Protein AF-A0A7W1F6L7-F1 (afdb_monomer)

Foldseek 3Di:
DDDDDPLRVVLVVLVVVCVVPLPVSLVCLVVSLVVQQALVSLLSSLVVLLCRCQLNPVVLVVNLVSLVVSLVRPNCVPPLLSNLSSLLSNLLSCLLVVNVVSNVVSCVSNPPDLLSLLLSLLVSLLSCVSVVNNVSNVVSLVSNVVSVVPDDPPDPSVVVSVVSVVVSVVSVVVVVVVVVVVVVVVVVVLVVVCVVVVDVVVNCCVVPVDD

Secondary structure (DSSP, 8-state):
-PPPPHHHHHHHHHHHHHTT-HHHHHHTHHHHHHH--SHHHHHHHHHHHIIIIIIIT--HHHHHHHHHHHHT-GGGTT-HHHHHHHHHHHHHHHHHHT-HHHHHHHHHHH--SHHHHHHHHHHHHHHHHHTT-HHHHHHHHHHHHHHHTTS-TT-HHHHHHHHHHHHHHHHHHHHHHHHHHHHHHHHHHHHHHHHHH--HHHHHHHHH---

Solvent-accessible surface area (backbone atoms only — not comparable to full-atom values): 11203 Å² total; per-residue (Å²): 135,86,77,80,50,76,58,54,52,52,54,49,50,38,57,58,37,35,80,79,37,50,67,64,30,57,68,44,48,63,61,50,57,77,62,45,68,43,33,66,48,48,40,54,49,43,52,50,40,41,49,47,29,33,25,68,68,63,40,32,70,60,36,42,52,51,42,54,52,55,66,67,31,76,46,28,69,87,34,65,70,38,43,19,52,42,24,36,48,40,17,33,38,24,52,70,65,68,37,56,74,62,12,52,60,24,32,76,67,23,36,88,46,65,63,46,41,28,50,42,26,44,48,31,22,49,37,30,42,65,64,69,37,57,79,74,16,50,65,27,51,49,52,24,53,62,43,52,76,78,52,64,92,83,44,74,55,55,64,52,47,52,55,51,51,54,52,50,52,54,55,49,50,55,52,51,53,53,51,51,53,50,52,52,51,52,51,51,51,50,53,55,50,47,66,72,62,73,44,69,69,62,44,52,42,70,76,68,56,78,129

Sequence (211 aa):
MVQPTPFDRLLQEVSQQAARDPLGAFARLDELHGKSLTADDVVRLGALAVHLGAAGLGRWQETALFQHRLLEHPGVAADEGARRSLFRGLAVVMRCAGDSAAADKAIAKGATTQSEQCRLAVMSAQTLAARGRFADCLPYLRETTELLNGLPAGDEVVAHCASIAANLARLAEGQLRLGQDLVGAATGALVAASIVQGDWRRHHRALYQRG

Radius of gyration: 22.42 Å; Cα contacts (8 Å, |Δi|>4): 218; chain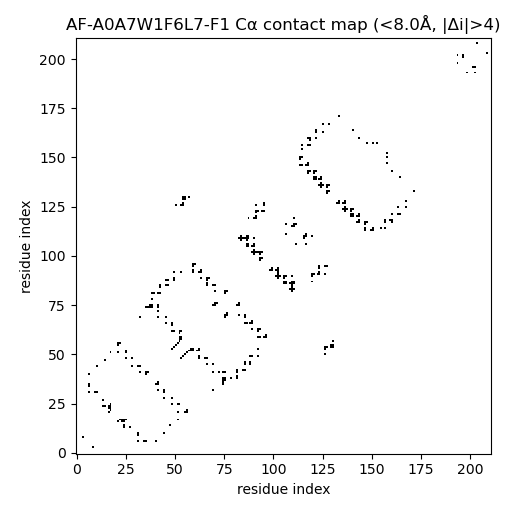s: 1; bounding box: 49×36×71 Å

pLDDT: mean 93.01, std 6.51, range [55.06, 98.38]

Nearest PDB structures (foldseek):
  2vq2-assembly1_A-2  TM=3.983E-01  e=4.784E-01  Neisseria meningitidis
  8e0l-assembly1_C  TM=3.551E-01  e=2.874E-01  synthetic construct
  2ho1-assembly1_A  TM=2.774E-01  e=1.502E-01  Pseudomonas aeruginosa PAO1
  4eqf-assembly1_A  TM=3.081E-01  e=4.568E-01  Mus musculus
  5l9u-assembly1_O  TM=3.806E-01  e=1.455E+00  Homo sapiens

Mean predicted aligned error: 5.44 Å

Structure (mmCIF, N/CA/C/O backbone):
data_AF-A0A7W1F6L7-F1
#
_entry.id   AF-A0A7W1F6L7-F1
#
loop_
_atom_site.group_PDB
_atom_site.id
_atom_site.type_symbol
_atom_site.label_atom_id
_atom_site.label_alt_id
_atom_site.label_comp_id
_atom_site.label_asym_id
_atom_site.label_entity_id
_atom_site.label_seq_id
_atom_site.pdbx_PDB_ins_code
_atom_site.Cartn_x
_atom_site.Cartn_y
_atom_site.Cartn_z
_atom_site.occupancy
_atom_site.B_iso_or_equiv
_atom_site.auth_seq_id
_atom_site.auth_comp_id
_atom_site.auth_asym_id
_atom_site.auth_atom_id
_atom_site.pdbx_PDB_model_num
ATOM 1 N N . MET A 1 1 ? 4.173 19.817 26.142 1.00 55.06 1 MET A N 1
ATOM 2 C CA . MET A 1 1 ? 4.786 18.688 25.411 1.00 55.06 1 MET A CA 1
ATOM 3 C C . MET A 1 1 ? 4.229 17.406 26.002 1.00 55.06 1 MET A C 1
ATOM 5 O O . MET A 1 1 ? 4.452 17.169 27.181 1.00 55.06 1 MET A O 1
ATOM 9 N N . VAL A 1 2 ? 3.440 16.644 25.243 1.00 70.56 2 VAL A N 1
ATOM 10 C CA . VAL A 1 2 ? 2.955 15.323 25.680 1.00 70.56 2 VAL A CA 1
ATOM 11 C C . VAL A 1 2 ? 4.126 14.348 25.553 1.00 70.56 2 VAL A C 1
ATOM 13 O O . VAL A 1 2 ? 4.780 14.327 24.512 1.00 70.56 2 VAL A O 1
ATOM 16 N N . GLN A 1 3 ? 4.458 13.616 26.618 1.00 81.25 3 GLN A N 1
ATOM 17 C CA . GLN A 1 3 ? 5.552 12.644 26.563 1.00 81.25 3 GLN A CA 1
ATOM 18 C C . GLN A 1 3 ? 5.134 11.415 25.740 1.00 81.25 3 GLN A C 1
ATOM 20 O O . GLN A 1 3 ? 4.014 10.938 25.926 1.00 81.25 3 GLN A O 1
ATOM 25 N N . PRO A 1 4 ? 6.014 10.883 24.870 1.00 85.62 4 PRO A N 1
ATOM 26 C CA . PRO A 1 4 ? 5.710 9.700 24.076 1.00 85.62 4 PRO A CA 1
ATOM 27 C C . PRO A 1 4 ? 5.536 8.481 24.980 1.00 85.62 4 PRO A C 1
ATOM 29 O O . PRO A 1 4 ? 6.351 8.224 25.886 1.00 85.62 4 PRO A O 1
ATOM 32 N N . THR A 1 5 ? 4.477 7.725 24.707 1.00 90.00 5 THR A N 1
ATOM 33 C CA . THR A 1 5 ? 4.163 6.480 25.403 1.00 90.00 5 THR A CA 1
ATOM 34 C C . THR A 1 5 ? 5.259 5.434 25.152 1.00 90.00 5 THR A C 1
ATOM 36 O O . THR A 1 5 ? 6.051 5.557 24.211 1.00 90.00 5 THR A O 1
ATOM 39 N N . PRO A 1 6 ? 5.354 4.382 25.984 1.00 89.56 6 PRO A N 1
ATOM 40 C CA . PRO A 1 6 ? 6.278 3.279 25.725 1.00 89.56 6 PRO A CA 1
ATOM 41 C C . PRO A 1 6 ? 6.063 2.625 24.353 1.00 89.56 6 PRO A C 1
ATOM 43 O O . PRO A 1 6 ? 7.036 2.260 23.696 1.00 89.56 6 PRO A O 1
ATOM 46 N N . PHE A 1 7 ? 4.808 2.523 23.901 1.00 93.62 7 PHE A N 1
ATOM 47 C CA . PHE A 1 7 ? 4.483 1.996 22.579 1.00 93.62 7 PHE A CA 1
ATOM 48 C C . PHE A 1 7 ? 4.990 2.917 21.462 1.00 93.62 7 PHE A C 1
ATOM 50 O O . PHE A 1 7 ? 5.612 2.430 20.522 1.00 93.62 7 PHE A O 1
ATOM 57 N N . ASP A 1 8 ? 4.833 4.240 21.601 1.00 92.75 8 ASP A N 1
ATOM 58 C CA . ASP A 1 8 ? 5.313 5.216 20.607 1.00 92.75 8 ASP A CA 1
ATOM 59 C C . ASP A 1 8 ? 6.810 5.076 20.343 1.00 92.75 8 ASP A C 1
ATOM 61 O O . ASP A 1 8 ? 7.254 5.116 19.196 1.00 92.75 8 ASP A O 1
ATOM 65 N N . ARG A 1 9 ? 7.593 4.880 21.410 1.00 93.62 9 ARG A N 1
ATOM 66 C CA . ARG A 1 9 ? 9.048 4.715 21.307 1.00 93.62 9 ARG A CA 1
ATOM 67 C C . ARG A 1 9 ? 9.403 3.436 20.563 1.00 93.62 9 ARG A C 1
ATOM 69 O O . ARG A 1 9 ? 10.209 3.481 19.641 1.00 93.62 9 ARG A O 1
ATOM 76 N N . LEU A 1 10 ? 8.756 2.323 20.904 1.00 94.31 10 LEU A N 1
ATOM 77 C CA . LEU A 1 10 ? 8.981 1.043 20.231 1.00 94.31 10 LEU A CA 1
ATOM 78 C C . LEU A 1 10 ? 8.573 1.094 18.756 1.00 94.31 10 LEU A C 1
ATOM 80 O O . LEU A 1 10 ? 9.302 0.610 17.893 1.00 94.31 10 LEU A O 1
ATOM 84 N N . LEU A 1 11 ? 7.433 1.714 18.449 1.00 94.06 11 LEU A N 1
ATOM 85 C CA . LEU A 1 11 ? 6.970 1.893 17.078 1.00 94.06 11 LEU A CA 1
ATOM 86 C C . LEU A 1 11 ? 7.958 2.752 16.273 1.00 94.06 11 LEU A C 1
ATOM 88 O O . LEU A 1 11 ? 8.272 2.430 15.124 1.00 94.06 11 LEU A O 1
ATOM 92 N N . GLN A 1 12 ? 8.487 3.817 16.880 1.00 93.69 12 GLN A N 1
ATOM 93 C CA . GLN A 1 12 ? 9.504 4.672 16.273 1.00 93.69 12 GLN A CA 1
ATOM 94 C C . GLN A 1 12 ? 10.823 3.921 16.045 1.00 93.69 12 GLN A C 1
ATOM 96 O O . GLN A 1 12 ? 11.406 4.043 14.970 1.00 93.69 12 GLN A O 1
ATOM 101 N N . GLU A 1 13 ? 11.276 3.117 17.007 1.00 94.81 13 GLU A N 1
ATOM 102 C CA . GLU A 1 13 ? 12.469 2.273 16.875 1.00 94.81 13 GLU A CA 1
ATOM 103 C C . GLU A 1 13 ? 12.334 1.280 15.716 1.00 94.81 13 GLU A C 1
ATOM 105 O O . GLU A 1 13 ? 13.226 1.192 14.872 1.00 94.81 13 GLU A O 1
ATOM 110 N N . VAL A 1 14 ? 11.204 0.569 15.623 1.00 94.75 14 VAL A N 1
ATOM 111 C CA . VAL A 1 14 ? 10.948 -0.376 14.522 1.00 94.75 14 VAL A CA 1
ATOM 112 C C . VAL A 1 14 ? 10.855 0.358 13.182 1.00 94.75 14 VAL A C 1
ATOM 114 O O . VAL A 1 14 ? 11.400 -0.111 12.183 1.00 94.75 14 VAL A O 1
ATOM 117 N N . SER A 1 15 ? 10.248 1.547 13.154 1.00 92.69 15 SER A N 1
ATOM 118 C CA . SER A 1 15 ? 10.180 2.381 11.945 1.00 92.69 15 SER A CA 1
ATOM 119 C C . SER A 1 15 ? 11.564 2.856 11.485 1.00 92.69 15 SER A C 1
ATOM 121 O O . SER A 1 15 ? 11.846 2.879 10.290 1.00 92.69 15 SER A O 1
ATOM 123 N N . GLN A 1 16 ? 12.460 3.199 12.414 1.00 93.88 16 GLN A N 1
ATOM 124 C CA . GLN A 1 16 ? 13.849 3.545 12.094 1.00 93.88 16 GLN A CA 1
ATOM 125 C C . GLN A 1 16 ? 14.648 2.325 11.628 1.00 93.88 16 GLN A C 1
ATOM 127 O O . GLN A 1 16 ? 15.439 2.428 10.688 1.00 93.88 16 GLN A O 1
ATOM 132 N N . GLN A 1 17 ? 14.429 1.165 12.254 1.00 93.94 17 GLN A N 1
ATOM 133 C CA . GLN A 1 17 ? 15.038 -0.094 11.837 1.00 93.94 17 GLN A CA 1
ATOM 134 C C . GLN A 1 17 ? 14.626 -0.456 10.408 1.00 93.94 17 GLN A C 1
ATOM 136 O O . GLN A 1 17 ? 15.484 -0.866 9.633 1.00 93.94 17 GLN A O 1
ATOM 141 N N . ALA A 1 18 ? 13.366 -0.229 10.027 1.00 93.06 18 ALA A N 1
ATOM 142 C CA . ALA A 1 18 ? 12.854 -0.551 8.697 1.00 93.06 18 ALA A CA 1
ATOM 143 C C . ALA A 1 18 ? 13.640 0.104 7.548 1.00 93.06 18 ALA A C 1
ATOM 145 O O . ALA A 1 18 ? 13.738 -0.475 6.469 1.00 93.06 18 ALA A O 1
ATOM 146 N N . ALA A 1 19 ? 14.245 1.275 7.778 1.00 90.38 19 ALA A N 1
ATOM 147 C CA . ALA A 1 19 ? 15.080 1.947 6.781 1.00 90.38 19 ALA A CA 1
ATOM 148 C C . ALA A 1 19 ? 16.419 1.231 6.516 1.00 90.38 19 ALA A C 1
ATOM 150 O O . ALA A 1 19 ? 17.027 1.438 5.468 1.00 90.38 19 ALA A O 1
ATOM 151 N N . ARG A 1 20 ? 16.901 0.420 7.466 1.00 94.25 20 ARG A N 1
ATOM 152 C CA . ARG A 1 20 ? 18.188 -0.296 7.389 1.00 94.25 20 ARG A CA 1
ATOM 153 C C . ARG A 1 20 ? 18.004 -1.792 7.161 1.00 94.25 20 ARG A C 1
ATOM 155 O O . ARG A 1 20 ? 18.758 -2.398 6.412 1.00 94.25 20 ARG A O 1
ATOM 162 N N . ASP A 1 21 ? 17.010 -2.366 7.825 1.00 95.62 21 ASP A N 1
ATOM 163 C CA . ASP A 1 21 ? 16.677 -3.783 7.821 1.00 95.62 21 ASP A CA 1
ATOM 164 C C . ASP A 1 21 ? 15.144 -3.945 7.848 1.00 95.62 21 ASP A C 1
ATOM 166 O O . ASP A 1 21 ? 14.537 -4.110 8.915 1.00 95.62 21 ASP A O 1
ATOM 170 N N . PRO A 1 22 ? 14.485 -3.861 6.678 1.00 93.94 22 PRO A N 1
ATOM 171 C CA . PRO A 1 22 ? 13.035 -3.976 6.595 1.00 93.94 22 PRO A CA 1
ATOM 172 C C . PRO A 1 22 ? 12.535 -5.376 6.970 1.00 93.94 22 PRO A C 1
ATOM 174 O O . PRO A 1 22 ? 11.435 -5.506 7.504 1.00 93.94 22 PRO A O 1
ATOM 177 N N . LEU A 1 23 ? 13.335 -6.424 6.741 1.00 94.75 23 LEU A N 1
ATOM 178 C CA . LEU A 1 23 ? 12.974 -7.796 7.102 1.00 94.75 23 LEU A CA 1
ATOM 179 C C . LEU A 1 23 ? 12.977 -7.991 8.620 1.00 94.75 23 LEU A C 1
ATOM 181 O O . LEU A 1 23 ? 11.997 -8.501 9.166 1.00 94.75 23 LEU A O 1
ATOM 185 N N . GLY A 1 24 ? 14.034 -7.549 9.306 1.00 95.44 24 GLY A N 1
ATOM 186 C CA . GLY A 1 24 ? 14.098 -7.606 10.764 1.00 95.44 24 GLY A CA 1
ATOM 187 C C . GLY A 1 24 ? 13.053 -6.715 11.426 1.00 95.44 24 GLY A C 1
ATOM 188 O O . GLY A 1 24 ? 12.432 -7.133 12.401 1.00 95.44 24 GLY A O 1
ATOM 189 N N . ALA A 1 25 ? 12.770 -5.534 10.868 1.00 95.88 25 ALA A N 1
ATOM 190 C CA . ALA A 1 25 ? 11.666 -4.701 11.346 1.00 95.88 25 ALA A CA 1
ATOM 191 C C . ALA A 1 25 ? 10.307 -5.414 11.207 1.00 95.88 25 ALA A C 1
ATOM 193 O O . ALA A 1 25 ? 9.482 -5.346 12.117 1.00 95.88 25 ALA A O 1
ATOM 194 N N . PHE A 1 26 ? 10.085 -6.153 10.113 1.00 96.38 26 PHE A N 1
ATOM 195 C CA . PHE A 1 26 ? 8.836 -6.887 9.895 1.00 96.38 26 PHE A CA 1
ATOM 196 C C . PHE A 1 26 ? 8.694 -8.060 10.871 1.00 96.38 26 PHE A C 1
ATOM 198 O O . PHE A 1 26 ? 7.608 -8.307 11.386 1.00 96.38 26 PHE A O 1
ATOM 205 N N . ALA A 1 27 ? 9.798 -8.732 11.203 1.00 95.50 27 ALA A N 1
ATOM 206 C CA . ALA A 1 27 ? 9.812 -9.790 12.212 1.00 95.50 27 ALA A CA 1
ATOM 207 C C . ALA A 1 27 ? 9.443 -9.288 13.624 1.00 95.50 27 ALA A C 1
ATOM 209 O O . ALA A 1 27 ? 8.974 -10.066 14.451 1.00 95.50 27 ALA A O 1
ATOM 210 N N . ARG A 1 28 ? 9.606 -7.988 13.906 1.00 96.62 28 ARG A N 1
ATOM 211 C CA . ARG A 1 28 ? 9.246 -7.377 15.198 1.00 96.62 28 ARG A CA 1
ATOM 212 C C . ARG A 1 28 ? 7.777 -6.967 15.315 1.00 96.62 28 ARG A C 1
ATOM 214 O O . ARG A 1 28 ? 7.361 -6.516 16.380 1.00 96.62 28 ARG A O 1
ATOM 221 N N . LEU A 1 29 ? 6.964 -7.140 14.271 1.00 96.38 29 LEU A N 1
ATOM 222 C CA . LEU A 1 29 ? 5.537 -6.807 14.334 1.00 96.38 29 LEU A CA 1
ATOM 223 C C . LEU A 1 29 ? 4.791 -7.623 15.402 1.00 96.38 29 LEU A C 1
ATOM 225 O O . LEU A 1 29 ? 3.897 -7.091 16.057 1.00 96.38 29 LEU A O 1
ATOM 229 N N . ASP A 1 30 ? 5.193 -8.873 15.642 1.00 94.94 30 ASP A N 1
ATOM 230 C CA . ASP A 1 30 ? 4.613 -9.713 16.698 1.00 94.94 30 ASP A CA 1
ATOM 231 C C . ASP A 1 30 ? 4.931 -9.204 18.108 1.00 94.94 30 ASP A C 1
ATOM 233 O O . ASP A 1 30 ? 4.073 -9.231 18.993 1.00 94.94 30 ASP A O 1
ATOM 237 N N . GLU A 1 31 ? 6.139 -8.673 18.306 1.00 95.00 31 GLU A N 1
ATOM 238 C CA . GLU A 1 31 ? 6.534 -8.020 19.555 1.00 95.00 31 GLU A CA 1
ATOM 239 C C . GLU A 1 31 ? 5.653 -6.790 19.819 1.00 95.00 31 GLU A C 1
ATOM 241 O O . GLU A 1 31 ? 5.137 -6.615 20.924 1.00 95.00 31 GLU A O 1
ATOM 246 N N . LEU A 1 32 ? 5.451 -5.952 18.795 1.00 95.56 32 LEU A N 1
ATOM 247 C CA . LEU A 1 32 ? 4.599 -4.766 18.891 1.00 95.56 32 LEU A CA 1
ATOM 248 C C . LEU A 1 32 ? 3.135 -5.137 19.125 1.00 95.56 32 LEU A C 1
ATOM 250 O O . LEU A 1 32 ? 2.472 -4.496 19.938 1.00 95.56 32 LEU A O 1
ATOM 254 N N . HIS A 1 33 ? 2.643 -6.194 18.476 1.00 96.25 33 HIS A N 1
ATOM 255 C CA . HIS A 1 33 ? 1.289 -6.700 18.682 1.00 96.25 33 HIS A CA 1
ATOM 256 C C . HIS A 1 33 ? 1.052 -7.042 20.156 1.00 96.25 33 HIS A C 1
ATOM 258 O O . HIS A 1 33 ? 0.074 -6.588 20.736 1.00 96.25 33 HIS A O 1
ATOM 264 N N . GLY A 1 34 ? 1.968 -7.774 20.799 1.00 93.75 34 GLY A N 1
ATOM 265 C CA . GLY A 1 34 ? 1.850 -8.119 22.223 1.00 93.75 34 GLY A CA 1
ATOM 266 C C . GLY A 1 34 ? 1.921 -6.923 23.184 1.00 93.75 34 GLY A C 1
ATOM 267 O O . GLY A 1 34 ? 1.523 -7.044 24.340 1.00 93.75 34 GLY A O 1
ATOM 268 N N . LYS A 1 35 ? 2.423 -5.775 22.720 1.00 94.56 35 LYS A N 1
ATOM 269 C CA . LYS A 1 35 ? 2.570 -4.537 23.503 1.00 94.56 35 LYS A CA 1
ATOM 270 C C . LYS A 1 35 ? 1.521 -3.473 23.166 1.00 94.56 35 LYS A C 1
ATOM 272 O O . LYS A 1 35 ? 1.520 -2.415 23.790 1.00 94.56 35 LYS A O 1
ATOM 277 N N . SER A 1 36 ? 0.659 -3.737 22.186 1.00 94.19 36 SER A N 1
ATOM 278 C CA . SER A 1 36 ? -0.429 -2.844 21.790 1.00 94.19 36 SER A CA 1
ATOM 279 C C . SER A 1 36 ? -1.542 -2.938 22.829 1.00 94.19 36 SER A C 1
ATOM 281 O O . SER A 1 36 ? -2.016 -4.033 23.118 1.00 94.19 36 SER A O 1
ATOM 283 N N . LEU A 1 37 ? -1.969 -1.815 23.408 1.00 93.38 37 LEU A N 1
ATOM 284 C CA . LEU A 1 37 ? -2.990 -1.832 24.467 1.00 93.38 37 LEU A CA 1
ATOM 285 C C . LEU A 1 37 ? -4.273 -1.125 24.045 1.00 93.38 37 LEU A C 1
ATOM 287 O O . LEU A 1 37 ? -5.360 -1.516 24.467 1.00 93.38 37 LEU A O 1
ATOM 291 N N . THR A 1 38 ? -4.155 -0.100 23.207 1.00 95.38 38 THR A N 1
ATOM 292 C CA . THR A 1 38 ? -5.284 0.731 22.786 1.00 95.38 38 THR A CA 1
ATOM 293 C C . THR A 1 38 ? -5.676 0.465 21.337 1.00 95.38 38 THR A C 1
ATOM 295 O O . THR A 1 38 ? -4.886 -0.052 20.547 1.00 95.38 38 THR A O 1
ATOM 298 N N . ALA A 1 39 ? -6.898 0.851 20.965 1.00 96.50 39 ALA A N 1
ATOM 299 C CA . ALA A 1 39 ? -7.356 0.790 19.580 1.00 96.50 39 ALA A CA 1
ATOM 300 C C . ALA A 1 39 ? -6.428 1.574 18.637 1.00 96.50 39 ALA A C 1
ATOM 302 O O . ALA A 1 39 ? -6.093 1.106 17.550 1.00 96.50 39 ALA A O 1
ATOM 303 N N . ASP A 1 40 ? -5.961 2.737 19.087 1.00 96.06 40 ASP A N 1
ATOM 304 C CA . ASP A 1 40 ? -5.065 3.605 18.332 1.00 96.06 40 ASP A CA 1
ATOM 305 C C . ASP A 1 40 ? -3.675 2.974 18.114 1.00 96.06 40 ASP A C 1
ATOM 307 O O . ASP A 1 40 ? -3.146 3.032 17.003 1.00 96.06 40 ASP A O 1
ATOM 311 N N . ASP A 1 41 ? -3.118 2.283 19.118 1.00 96.19 41 ASP A N 1
ATOM 312 C CA . ASP A 1 41 ? -1.868 1.521 18.957 1.00 96.19 41 ASP A CA 1
ATOM 313 C C . ASP A 1 41 ? -2.011 0.449 17.869 1.00 96.19 41 ASP A C 1
ATOM 315 O O . ASP A 1 41 ? -1.157 0.323 16.990 1.00 96.19 41 ASP A O 1
ATOM 319 N N . VAL A 1 42 ? -3.124 -0.293 17.894 1.00 97.62 42 VAL A N 1
ATOM 320 C CA . VAL A 1 42 ? -3.410 -1.370 16.936 1.00 97.62 42 VAL A CA 1
ATOM 321 C C . VAL A 1 42 ? -3.583 -0.814 15.520 1.00 97.62 42 VAL A C 1
ATOM 323 O O . VAL A 1 42 ? -3.055 -1.391 14.569 1.00 97.62 42 VAL A O 1
ATOM 326 N N . VAL A 1 43 ? -4.268 0.323 15.350 1.00 97.75 43 VAL A N 1
ATOM 327 C CA . VAL A 1 43 ? -4.403 0.980 14.037 1.00 97.75 43 VAL A CA 1
ATOM 328 C C . VAL A 1 43 ? -3.046 1.441 13.514 1.00 97.75 43 VAL A C 1
ATOM 330 O O . VAL A 1 43 ? -2.722 1.191 12.349 1.00 97.75 43 VAL A O 1
ATOM 333 N N . ARG A 1 44 ? -2.229 2.080 14.360 1.00 97.06 44 ARG A N 1
ATOM 334 C CA . ARG A 1 44 ? -0.881 2.528 13.983 1.00 97.06 44 ARG A CA 1
ATOM 335 C C . ARG A 1 44 ? 0.026 1.351 13.623 1.00 97.06 44 ARG A C 1
ATOM 337 O O . ARG A 1 44 ? 0.751 1.425 12.630 1.00 97.06 44 ARG A O 1
ATOM 344 N N . LEU A 1 45 ? -0.075 0.243 14.355 1.00 97.62 45 LEU A N 1
ATOM 345 C CA . LEU A 1 45 ? 0.615 -1.005 14.036 1.00 97.62 45 LEU A CA 1
ATOM 346 C C . LEU A 1 45 ? 0.154 -1.596 12.697 1.00 97.62 45 LEU A C 1
ATOM 348 O O . LEU A 1 45 ? 0.987 -1.999 11.887 1.00 97.62 45 LEU A O 1
ATOM 352 N N . GLY A 1 46 ? -1.153 -1.602 12.424 1.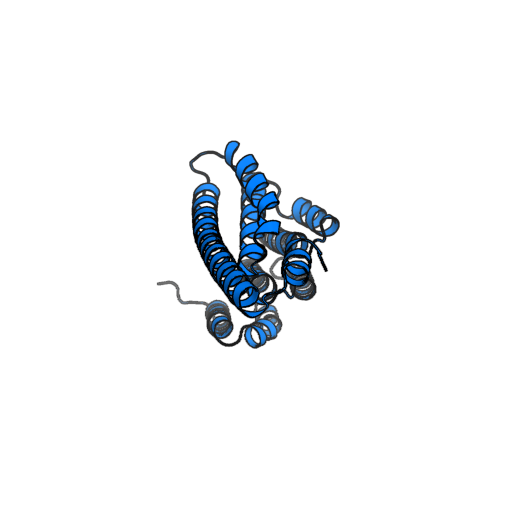00 97.38 46 GLY A N 1
ATOM 353 C CA . GLY A 1 46 ? -1.705 -2.056 11.146 1.00 97.38 46 GLY A CA 1
ATOM 354 C C . GLY A 1 46 ? -1.215 -1.222 9.962 1.00 97.38 46 GLY A C 1
ATOM 355 O O . GLY A 1 46 ? -0.837 -1.774 8.928 1.00 97.38 46 GLY A O 1
ATOM 356 N N . ALA A 1 47 ? -1.146 0.103 10.116 1.00 96.62 47 ALA A N 1
ATOM 357 C CA . ALA A 1 47 ? -0.590 0.990 9.096 1.00 96.62 47 ALA A CA 1
ATOM 358 C C . ALA A 1 47 ? 0.903 0.709 8.839 1.00 96.62 47 ALA A C 1
ATOM 360 O O . ALA A 1 47 ? 1.314 0.601 7.680 1.00 96.62 47 ALA A O 1
ATOM 361 N N . LEU A 1 48 ? 1.700 0.523 9.901 1.00 96.62 48 LEU A N 1
ATOM 362 C CA . LEU A 1 48 ? 3.113 0.151 9.783 1.00 96.62 48 LEU A CA 1
ATOM 363 C C . LEU A 1 48 ? 3.281 -1.198 9.071 1.00 96.62 48 LEU A C 1
ATOM 365 O O . LEU A 1 48 ? 4.112 -1.312 8.171 1.00 96.62 48 LEU A O 1
ATOM 369 N N . ALA A 1 49 ? 2.473 -2.201 9.423 1.00 97.19 49 ALA A N 1
ATOM 370 C CA . ALA A 1 49 ? 2.522 -3.521 8.803 1.00 97.19 49 ALA A CA 1
ATOM 371 C C . ALA A 1 49 ? 2.224 -3.465 7.296 1.00 97.19 49 ALA A C 1
ATOM 373 O O . ALA A 1 49 ? 2.943 -4.082 6.510 1.00 97.19 49 ALA A O 1
ATOM 374 N N . VAL A 1 50 ? 1.221 -2.686 6.870 1.00 97.12 50 VAL A N 1
ATOM 375 C CA . VAL A 1 50 ? 0.910 -2.486 5.441 1.00 97.12 50 VAL A CA 1
ATOM 376 C C . VAL A 1 50 ? 2.043 -1.763 4.720 1.00 97.12 50 VAL A C 1
ATOM 378 O O . VAL A 1 50 ? 2.435 -2.165 3.624 1.00 97.12 50 VAL A O 1
ATOM 381 N N . HIS A 1 51 ? 2.603 -0.716 5.323 1.00 95.00 51 HIS A N 1
ATOM 382 C CA . HIS A 1 51 ? 3.716 0.007 4.717 1.00 95.00 51 HIS A CA 1
ATOM 383 C C . HIS A 1 51 ? 4.947 -0.896 4.544 1.00 95.00 51 HIS A C 1
ATOM 385 O O . HIS A 1 51 ? 5.518 -0.984 3.459 1.00 95.00 51 HIS A O 1
ATOM 391 N N . LEU A 1 52 ? 5.324 -1.620 5.593 1.00 95.25 52 LEU A N 1
ATOM 392 C CA . LEU A 1 52 ? 6.531 -2.432 5.604 1.00 95.25 52 LEU A CA 1
ATOM 393 C C . LEU A 1 52 ? 6.375 -3.726 4.800 1.00 95.25 52 LEU A C 1
ATOM 395 O O . LEU A 1 52 ? 7.151 -4.001 3.885 1.00 95.25 52 LEU A O 1
ATOM 399 N N . GLY A 1 53 ? 5.360 -4.519 5.136 1.00 95.25 53 GLY A N 1
ATOM 400 C CA . GLY A 1 53 ? 5.130 -5.833 4.552 1.00 95.25 53 GLY A CA 1
ATOM 401 C C . GLY A 1 53 ? 4.642 -5.761 3.117 1.00 95.25 53 GLY A C 1
ATOM 402 O O . GLY A 1 53 ? 5.151 -6.477 2.259 1.00 95.25 53 GLY A O 1
ATOM 403 N N . ALA A 1 54 ? 3.699 -4.864 2.838 1.00 93.50 54 ALA A N 1
ATOM 404 C CA . ALA A 1 54 ? 3.102 -4.731 1.520 1.00 93.50 54 ALA A CA 1
ATOM 405 C C . ALA A 1 54 ? 3.967 -3.832 0.618 1.00 93.50 54 ALA A C 1
ATOM 407 O O . ALA A 1 54 ? 4.574 -4.317 -0.338 1.00 93.50 54 ALA A O 1
ATOM 408 N N . ALA A 1 55 ? 4.081 -2.538 0.940 1.00 91.25 55 ALA A N 1
ATOM 409 C CA . ALA A 1 55 ? 4.763 -1.584 0.061 1.00 91.25 55 ALA A CA 1
ATOM 410 C C . ALA A 1 55 ? 6.283 -1.814 -0.009 1.00 91.25 55 ALA A C 1
ATOM 412 O O . ALA A 1 55 ? 6.856 -1.742 -1.094 1.00 91.25 55 ALA A O 1
ATOM 413 N N . GLY A 1 56 ? 6.929 -2.133 1.117 1.00 92.81 56 GLY A N 1
ATOM 414 C CA . GLY A 1 56 ? 8.367 -2.408 1.161 1.00 92.81 56 GLY A CA 1
ATOM 415 C C . GLY A 1 56 ? 8.735 -3.798 0.633 1.00 92.81 56 GLY A C 1
ATOM 416 O O . GLY A 1 56 ? 9.502 -3.936 -0.322 1.00 92.81 56 GLY A O 1
ATOM 417 N N . LEU A 1 57 ? 8.183 -4.845 1.252 1.00 94.94 57 LEU A N 1
ATOM 418 C CA . LEU A 1 57 ? 8.659 -6.221 1.067 1.00 94.94 57 LEU A CA 1
ATOM 419 C C . LEU A 1 57 ? 7.856 -7.052 0.052 1.00 94.94 57 LEU A C 1
ATOM 421 O O . LEU A 1 57 ? 8.349 -8.077 -0.410 1.00 94.94 57 LEU A O 1
ATOM 425 N N . GLY A 1 58 ? 6.633 -6.650 -0.305 1.00 94.38 58 GLY A N 1
ATOM 426 C CA . GLY A 1 58 ? 5.744 -7.451 -1.156 1.00 94.38 58 GLY A CA 1
ATOM 427 C C . GLY A 1 58 ? 5.243 -8.754 -0.510 1.00 94.38 58 GLY A C 1
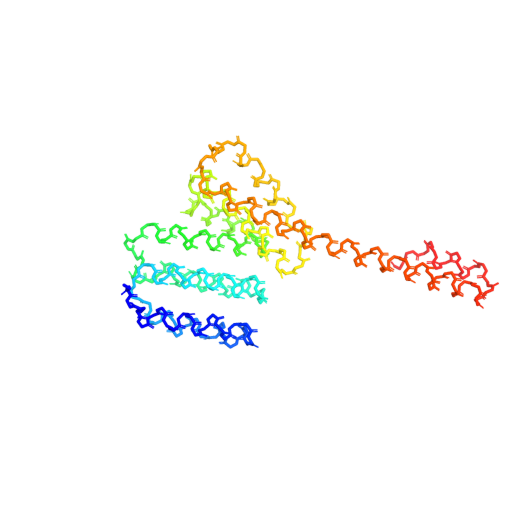ATOM 428 O O . GLY A 1 58 ? 4.834 -9.674 -1.216 1.00 94.38 58 GLY A O 1
ATOM 429 N N . ARG A 1 59 ? 5.261 -8.856 0.824 1.00 96.25 59 ARG A N 1
ATOM 430 C CA . ARG A 1 59 ? 4.779 -10.006 1.612 1.00 96.25 59 ARG A CA 1
ATOM 431 C C . ARG A 1 59 ? 3.270 -9.916 1.827 1.00 96.25 59 ARG A C 1
ATOM 433 O O . ARG A 1 59 ? 2.791 -9.777 2.954 1.00 96.25 59 ARG A O 1
ATOM 440 N N . TRP A 1 60 ? 2.510 -9.950 0.734 1.00 96.06 60 TRP A N 1
ATOM 441 C CA . TRP A 1 60 ? 1.069 -9.672 0.749 1.00 96.06 60 TRP A CA 1
ATOM 442 C C . TRP A 1 60 ? 0.292 -10.612 1.672 1.00 96.06 60 TRP A C 1
ATOM 444 O O . TRP A 1 60 ? -0.436 -10.153 2.548 1.00 96.06 60 TRP A O 1
ATOM 454 N N . GLN A 1 61 ? 0.491 -11.922 1.512 1.00 96.50 61 GLN A N 1
ATOM 455 C CA . GLN A 1 61 ? -0.240 -12.939 2.268 1.00 96.50 61 GLN A CA 1
ATOM 456 C C . GLN A 1 61 ? 0.017 -12.824 3.772 1.00 96.50 61 GLN A C 1
ATOM 458 O O . GLN A 1 61 ? -0.905 -12.885 4.577 1.00 96.50 61 GLN A O 1
ATOM 463 N N . GLU A 1 62 ? 1.266 -12.606 4.160 1.00 97.75 62 GLU A N 1
ATOM 464 C CA . GLU A 1 62 ? 1.642 -12.507 5.567 1.00 97.75 62 GLU A CA 1
ATOM 465 C C . GLU A 1 62 ? 1.146 -11.211 6.202 1.00 97.75 62 GLU A C 1
ATOM 467 O O . GLU A 1 62 ? 0.657 -11.215 7.328 1.00 97.75 62 GLU A O 1
ATOM 472 N N . THR A 1 63 ? 1.203 -10.108 5.453 1.00 97.94 63 THR A N 1
ATOM 473 C CA . THR A 1 63 ? 0.643 -8.823 5.886 1.00 97.94 63 THR A CA 1
ATOM 474 C C . THR A 1 63 ? -0.872 -8.932 6.069 1.00 97.94 63 THR A C 1
ATOM 476 O O . THR A 1 63 ? -1.416 -8.407 7.037 1.00 97.94 63 THR A O 1
ATOM 479 N N . ALA A 1 64 ? -1.560 -9.652 5.178 1.00 97.88 64 ALA A N 1
ATOM 480 C CA . ALA A 1 64 ? -2.984 -9.935 5.308 1.00 97.88 64 ALA A CA 1
ATOM 481 C C . ALA A 1 64 ? -3.303 -10.789 6.544 1.00 97.88 64 ALA A C 1
ATOM 483 O O . ALA A 1 64 ? -4.210 -10.443 7.300 1.00 97.88 64 ALA A O 1
ATOM 484 N N . LEU A 1 65 ? -2.546 -11.864 6.792 1.00 97.94 65 LEU A N 1
ATOM 485 C CA . LEU A 1 65 ? -2.704 -12.683 8.001 1.00 97.94 65 LEU A CA 1
ATOM 486 C C . LEU A 1 65 ? -2.481 -11.853 9.271 1.00 97.94 65 LEU A C 1
ATOM 488 O O . LEU A 1 65 ? -3.243 -11.967 10.230 1.00 97.94 65 LEU A O 1
ATOM 492 N N . PHE A 1 66 ? -1.477 -10.976 9.267 1.00 98.19 66 PHE A N 1
ATOM 493 C CA . PHE A 1 66 ? -1.225 -10.075 10.384 1.00 98.19 66 PHE A CA 1
ATOM 494 C C . PHE A 1 66 ? -2.373 -9.077 10.592 1.00 98.19 66 PHE A C 1
ATOM 496 O O . PHE A 1 66 ? -2.817 -8.885 11.720 1.00 98.19 66 PHE A O 1
ATOM 503 N N . GLN A 1 67 ? -2.932 -8.507 9.520 1.00 98.00 67 GLN A N 1
ATOM 504 C CA . GLN A 1 67 ? -4.116 -7.644 9.610 1.00 98.00 67 GLN A CA 1
ATOM 505 C C . GLN A 1 67 ? -5.343 -8.376 10.166 1.00 98.00 67 GLN A C 1
ATOM 507 O O . GLN A 1 67 ? -6.085 -7.812 10.969 1.00 98.00 67 GLN A O 1
ATOM 512 N N . HIS A 1 68 ? -5.548 -9.642 9.793 1.00 97.75 68 HIS A N 1
ATOM 513 C CA . HIS A 1 68 ? -6.604 -10.463 10.385 1.00 97.75 68 HIS A CA 1
ATOM 514 C C . HIS A 1 68 ? -6.412 -10.657 11.890 1.00 97.75 68 HIS A C 1
ATOM 516 O O . HIS A 1 68 ? -7.367 -10.486 12.641 1.00 97.75 68 HIS A O 1
ATOM 522 N N . ARG A 1 69 ? -5.182 -10.902 12.349 1.00 97.81 69 ARG A N 1
ATOM 523 C CA . ARG A 1 69 ? -4.884 -10.966 13.787 1.00 97.81 69 ARG A CA 1
ATOM 524 C C . ARG A 1 69 ? -5.141 -9.644 14.507 1.00 97.81 69 ARG A C 1
ATOM 526 O O . ARG A 1 69 ? -5.696 -9.646 15.599 1.00 97.81 69 ARG A O 1
ATOM 533 N N . LEU A 1 70 ? -4.795 -8.509 13.894 1.00 97.94 70 LEU A N 1
ATOM 534 C CA . LEU A 1 70 ? -5.099 -7.195 14.470 1.00 97.94 70 LEU A CA 1
ATOM 535 C C . LEU A 1 70 ? -6.611 -6.964 14.603 1.00 97.94 70 LEU A C 1
ATOM 537 O O . LEU A 1 70 ? -7.048 -6.364 15.578 1.00 97.94 70 LEU A O 1
ATOM 541 N N . LEU A 1 71 ? -7.424 -7.472 13.671 1.00 97.38 71 LEU A N 1
ATOM 542 C CA . LEU A 1 71 ? -8.891 -7.414 13.760 1.00 97.38 71 LEU A CA 1
ATOM 543 C C . LEU A 1 71 ? -9.471 -8.261 14.906 1.00 97.38 71 LEU A C 1
ATOM 545 O O . LEU A 1 71 ? -10.605 -8.012 15.325 1.00 97.38 71 LEU A O 1
ATOM 549 N N . GLU A 1 72 ? -8.721 -9.247 15.393 1.00 96.81 72 GLU A N 1
ATOM 550 C CA . GLU A 1 72 ? -9.052 -10.078 16.557 1.00 96.81 72 GLU A CA 1
ATOM 551 C C . GLU A 1 72 ? -8.479 -9.503 17.864 1.00 96.81 72 GLU A C 1
ATOM 553 O O . GLU A 1 72 ? -8.757 -10.019 18.948 1.00 96.81 72 GLU A O 1
ATOM 558 N N . HIS A 1 73 ? -7.696 -8.420 17.790 1.00 97.31 73 HIS A N 1
ATOM 559 C CA . HIS A 1 73 ? -7.034 -7.846 18.951 1.00 97.31 73 HIS A CA 1
ATOM 560 C C . HIS A 1 73 ? -8.057 -7.273 19.956 1.00 97.31 73 HIS A C 1
ATOM 562 O O . HIS A 1 73 ? -8.914 -6.469 19.568 1.00 97.31 73 HIS A O 1
ATOM 568 N N . PRO A 1 74 ? -7.952 -7.586 21.266 1.00 95.62 74 PRO A N 1
ATOM 569 C CA . PRO A 1 74 ? -8.905 -7.113 22.277 1.00 95.62 74 PRO A CA 1
ATOM 570 C C . PRO A 1 74 ? -9.068 -5.589 22.301 1.00 95.62 74 PRO A C 1
ATOM 572 O O . PRO A 1 74 ? -10.175 -5.081 22.454 1.00 95.62 74 PRO A O 1
ATOM 575 N N . GLY A 1 75 ? -7.970 -4.861 22.072 1.00 93.44 75 GLY A N 1
ATOM 576 C CA . GLY A 1 75 ? -7.944 -3.396 22.022 1.00 93.44 75 GLY A CA 1
ATOM 577 C C . GLY A 1 75 ? -8.814 -2.759 20.929 1.00 93.44 75 GLY A C 1
ATOM 578 O O . GLY A 1 75 ? -9.113 -1.578 21.045 1.00 93.44 75 GLY A O 1
ATOM 579 N N . VAL A 1 76 ? -9.250 -3.506 19.904 1.00 96.06 76 VAL A N 1
ATOM 580 C CA . VAL A 1 76 ? -10.159 -3.004 18.849 1.00 96.06 76 VAL A CA 1
ATOM 581 C C . VAL A 1 76 ? -11.521 -3.693 18.844 1.00 96.06 76 VAL A C 1
ATOM 583 O O . VAL A 1 76 ? -12.358 -3.371 18.006 1.00 96.06 76 VAL A O 1
ATOM 586 N N . ALA A 1 77 ? -11.773 -4.642 19.750 1.00 92.19 77 ALA A N 1
ATOM 587 C CA . ALA A 1 77 ? -12.988 -5.457 19.723 1.00 92.19 77 ALA A CA 1
ATOM 588 C C . ALA A 1 77 ? -14.274 -4.612 19.788 1.00 92.19 77 ALA A C 1
ATOM 590 O O . ALA A 1 77 ? -15.244 -4.922 19.101 1.00 92.19 77 ALA A O 1
ATOM 591 N N . ALA A 1 78 ? -14.257 -3.529 20.570 1.00 91.69 78 ALA A N 1
ATOM 592 C CA . ALA A 1 78 ? -15.379 -2.602 20.722 1.00 91.69 78 ALA A CA 1
ATOM 593 C C . ALA A 1 78 ? -15.249 -1.314 19.881 1.00 91.69 78 ALA A C 1
ATOM 595 O O . ALA A 1 78 ? -16.150 -0.478 19.917 1.00 91.69 78 ALA A O 1
ATOM 596 N N . ASP A 1 79 ? -14.150 -1.130 19.141 1.00 96.31 79 ASP A N 1
ATOM 597 C CA . ASP A 1 79 ? -13.873 0.104 18.396 1.00 96.31 79 ASP A CA 1
ATOM 598 C C . ASP A 1 79 ? -14.100 -0.090 16.892 1.00 96.31 79 ASP A C 1
ATOM 600 O O . ASP A 1 79 ? -13.223 -0.524 16.141 1.00 96.31 79 ASP A O 1
ATOM 604 N N . GLU A 1 80 ? -15.297 0.266 16.430 1.00 94.56 80 GLU A N 1
ATOM 605 C CA . GLU A 1 80 ? -15.659 0.137 15.019 1.00 94.56 80 GLU A CA 1
ATOM 606 C C . GLU A 1 80 ? -14.826 1.057 14.105 1.00 94.56 80 GLU A C 1
ATOM 608 O O . GLU A 1 80 ? -14.554 0.720 12.953 1.00 94.56 80 GLU A O 1
ATOM 613 N N . GLY A 1 81 ? -14.362 2.213 14.592 1.00 95.31 81 GLY A N 1
ATOM 614 C CA . GLY A 1 81 ? -13.512 3.121 13.814 1.00 95.31 81 GLY A CA 1
ATOM 615 C C . GLY A 1 81 ? -12.136 2.519 13.527 1.00 95.31 81 GLY A C 1
ATOM 616 O O . GLY A 1 81 ? -11.645 2.558 12.389 1.00 95.31 81 GLY A O 1
ATOM 617 N N . ALA A 1 82 ? -11.540 1.897 14.541 1.00 96.62 82 ALA A N 1
ATOM 618 C CA . ALA A 1 82 ? -10.288 1.171 14.421 1.00 96.62 82 ALA A CA 1
ATOM 619 C C . ALA A 1 82 ? -10.434 -0.047 13.505 1.00 96.62 82 ALA A C 1
ATOM 621 O O . ALA A 1 82 ? -9.641 -0.223 12.578 1.00 96.62 82 ALA A O 1
ATOM 622 N N . ARG A 1 83 ? -11.500 -0.835 13.681 1.00 97.38 83 ARG A N 1
ATOM 623 C CA . ARG A 1 83 ? -11.791 -1.996 12.826 1.00 97.38 83 ARG A CA 1
ATOM 624 C C . ARG A 1 83 ? -11.943 -1.606 11.360 1.00 97.38 83 ARG A C 1
ATOM 626 O O . ARG A 1 83 ? -11.319 -2.231 10.502 1.00 97.38 83 ARG A O 1
ATOM 633 N N . ARG A 1 84 ? -12.687 -0.535 11.056 1.00 96.62 84 ARG A N 1
ATOM 634 C CA . ARG A 1 84 ? -12.801 -0.006 9.685 1.00 96.62 84 ARG A CA 1
ATOM 635 C C . ARG A 1 84 ? -11.446 0.405 9.113 1.00 96.62 84 ARG A C 1
ATOM 637 O O . ARG A 1 84 ? -11.152 0.106 7.957 1.00 96.62 84 ARG A O 1
ATOM 644 N N . SER A 1 85 ? -10.590 1.029 9.922 1.00 96.56 85 SER A N 1
ATOM 645 C CA . SER A 1 85 ? -9.229 1.403 9.513 1.00 96.56 85 SER A CA 1
ATOM 646 C C . SER A 1 85 ? -8.364 0.189 9.167 1.00 96.56 85 SER A C 1
ATOM 648 O O . SER A 1 85 ? -7.700 0.191 8.129 1.00 96.56 85 SER A O 1
ATOM 650 N N . LEU A 1 86 ? -8.425 -0.872 9.974 1.00 98.00 86 LEU A N 1
ATOM 651 C CA . LEU A 1 86 ? -7.734 -2.134 9.696 1.00 98.00 86 LEU A CA 1
ATOM 652 C C . LEU A 1 86 ? -8.278 -2.810 8.429 1.00 98.00 86 LEU A C 1
ATOM 654 O O . LEU A 1 86 ?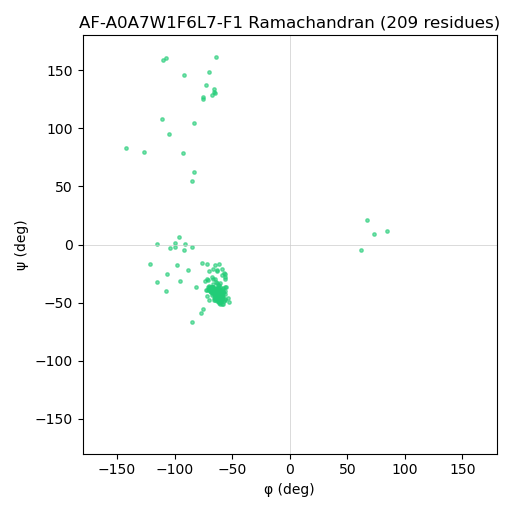 -7.495 -3.255 7.590 1.00 98.00 86 LEU A O 1
ATOM 658 N N . PHE A 1 87 ? -9.600 -2.813 8.223 1.00 98.38 87 PHE A N 1
ATOM 659 C CA . PHE A 1 87 ? -10.204 -3.328 6.990 1.00 98.38 87 PHE A CA 1
ATOM 660 C C . PHE A 1 87 ? -9.771 -2.551 5.743 1.00 98.38 87 PHE A C 1
ATOM 662 O O . PHE A 1 87 ? -9.531 -3.174 4.711 1.00 98.38 87 PHE A O 1
ATOM 669 N N . ARG A 1 88 ? -9.597 -1.223 5.817 1.00 97.69 88 ARG A N 1
ATOM 670 C CA . ARG A 1 88 ? -9.013 -0.448 4.705 1.00 97.69 88 ARG A CA 1
ATOM 671 C C . ARG A 1 88 ? -7.583 -0.884 4.405 1.00 97.69 88 ARG A C 1
ATOM 673 O O . ARG A 1 88 ? -7.248 -1.098 3.245 1.00 97.69 88 ARG A O 1
ATOM 680 N N . GLY A 1 89 ? -6.756 -1.070 5.435 1.00 97.31 89 GLY A N 1
ATOM 681 C CA . GLY A 1 89 ? -5.399 -1.593 5.268 1.00 97.31 89 GLY A CA 1
ATOM 682 C C . GLY A 1 89 ? -5.381 -2.983 4.622 1.00 97.31 89 GLY A C 1
ATOM 683 O O . GLY A 1 89 ? -4.626 -3.216 3.682 1.00 97.31 89 GLY A O 1
ATOM 684 N N . LEU A 1 90 ? -6.259 -3.884 5.070 1.00 98.25 90 LEU A N 1
ATOM 685 C CA . LEU A 1 90 ? -6.438 -5.211 4.479 1.00 98.25 90 LEU A CA 1
ATOM 686 C C . LEU A 1 90 ? -6.883 -5.133 3.010 1.00 98.25 90 LEU A C 1
ATOM 688 O O . LEU A 1 90 ? -6.341 -5.844 2.168 1.00 98.25 90 LEU A O 1
ATOM 692 N N . ALA A 1 91 ? -7.823 -4.244 2.685 1.00 98.19 91 ALA A N 1
ATOM 693 C CA . ALA A 1 91 ? -8.287 -4.034 1.318 1.00 98.19 91 ALA A CA 1
ATOM 694 C C . ALA A 1 91 ? -7.155 -3.573 0.386 1.00 98.19 91 ALA A C 1
ATOM 696 O O . ALA A 1 91 ? -7.042 -4.106 -0.717 1.00 98.19 91 ALA A O 1
ATOM 697 N N . VAL A 1 92 ? -6.280 -2.655 0.829 1.00 97.88 92 VAL A N 1
ATOM 698 C CA . VAL A 1 92 ? -5.080 -2.260 0.061 1.00 97.88 92 VAL A CA 1
ATOM 699 C C . VAL A 1 92 ? -4.211 -3.480 -0.234 1.00 97.88 92 VAL A C 1
ATOM 701 O O . VAL A 1 92 ? -3.821 -3.696 -1.380 1.00 97.88 92 VAL A O 1
ATOM 704 N N . VAL A 1 93 ? -3.928 -4.296 0.786 1.00 98.00 93 VAL A N 1
ATOM 705 C CA . VAL A 1 93 ? -3.087 -5.493 0.642 1.00 98.00 93 VAL A CA 1
ATOM 706 C C . VAL A 1 93 ? -3.690 -6.465 -0.374 1.00 98.00 93 VAL A C 1
ATOM 708 O O . VAL A 1 93 ? -2.980 -6.899 -1.279 1.00 98.00 93 VAL A O 1
ATOM 711 N N . MET A 1 94 ? -4.991 -6.753 -0.280 1.00 98.06 94 MET A N 1
ATOM 712 C CA . MET A 1 94 ? -5.678 -7.682 -1.188 1.00 98.06 94 MET A CA 1
ATOM 713 C C . MET A 1 94 ? -5.750 -7.156 -2.627 1.00 98.06 94 MET A C 1
ATOM 715 O O . MET A 1 94 ? -5.449 -7.898 -3.564 1.00 98.06 94 MET A O 1
ATOM 719 N N . ARG A 1 95 ? -6.042 -5.859 -2.813 1.00 96.25 95 ARG A N 1
ATOM 720 C CA . ARG A 1 95 ? -5.992 -5.189 -4.127 1.00 96.25 95 ARG A CA 1
ATOM 721 C C . ARG A 1 95 ? -4.617 -5.336 -4.774 1.00 96.25 95 ARG A C 1
ATOM 723 O O . ARG A 1 95 ? -4.512 -5.704 -5.942 1.00 96.25 95 ARG A O 1
ATOM 730 N N . CYS A 1 96 ? -3.555 -5.089 -4.010 1.00 96.31 96 CYS A N 1
ATOM 731 C CA . CYS A 1 96 ? -2.183 -5.168 -4.513 1.00 96.31 96 CYS A CA 1
ATOM 732 C C . CYS A 1 96 ? -1.729 -6.612 -4.783 1.00 96.31 96 CYS A C 1
ATOM 734 O O . CYS A 1 96 ? -0.924 -6.845 -5.691 1.00 96.31 96 CYS A O 1
ATOM 736 N N . ALA A 1 97 ? -2.259 -7.577 -4.028 1.00 95.94 97 ALA A N 1
ATOM 737 C CA . ALA A 1 97 ? -2.032 -9.004 -4.234 1.00 95.94 97 ALA A CA 1
ATOM 738 C C . ALA A 1 97 ? -2.748 -9.564 -5.477 1.00 95.94 97 ALA A C 1
ATOM 740 O O . ALA A 1 97 ? -2.391 -10.643 -5.940 1.00 95.94 97 ALA A O 1
ATOM 741 N N . GLY A 1 98 ? -3.736 -8.841 -6.019 1.00 95.31 98 GLY A N 1
ATOM 742 C CA . GLY A 1 98 ? -4.579 -9.305 -7.123 1.00 95.31 98 GLY A CA 1
ATOM 743 C C . GLY A 1 98 ? -5.775 -10.157 -6.684 1.00 95.31 98 GLY A C 1
ATOM 744 O O . GLY A 1 98 ? -6.435 -10.749 -7.533 1.00 95.31 98 GLY A O 1
ATOM 745 N N . ASP A 1 99 ? -6.082 -10.212 -5.385 1.00 96.56 99 ASP A N 1
ATOM 746 C CA . ASP A 1 99 ? -7.260 -10.910 -4.859 1.00 96.56 99 ASP A CA 1
ATOM 747 C C . ASP A 1 99 ? -8.445 -9.939 -4.745 1.00 96.56 99 ASP A C 1
ATOM 749 O O . ASP A 1 99 ? -8.770 -9.416 -3.674 1.00 96.56 99 ASP A O 1
ATOM 753 N N . SER A 1 100 ? -9.085 -9.663 -5.885 1.00 94.12 100 SER A N 1
ATOM 754 C CA . SER A 1 100 ? -10.224 -8.739 -5.959 1.00 94.12 100 SER A CA 1
ATOM 755 C C . SER A 1 100 ? -11.403 -9.195 -5.095 1.00 94.12 100 SER A C 1
ATOM 757 O O . SER A 1 100 ? -12.034 -8.375 -4.438 1.00 94.12 100 SER A O 1
ATOM 759 N N . ALA A 1 101 ? -11.662 -10.504 -5.012 1.00 96.62 101 ALA A N 1
ATOM 760 C CA . ALA A 1 101 ? -12.786 -11.027 -4.241 1.00 96.62 101 ALA A CA 1
ATOM 761 C C . ALA A 1 101 ? -12.597 -10.825 -2.727 1.00 96.62 101 ALA A C 1
ATOM 763 O O . ALA A 1 101 ? -13.550 -10.485 -2.018 1.00 96.62 101 ALA A O 1
ATOM 764 N N . ALA A 1 102 ? -11.383 -11.030 -2.206 1.00 96.19 102 ALA A N 1
ATOM 765 C CA . ALA A 1 102 ? -11.076 -10.721 -0.812 1.00 96.19 102 ALA A CA 1
ATOM 766 C C . ALA A 1 102 ? -11.046 -9.208 -0.558 1.00 96.19 102 ALA A C 1
ATOM 768 O O . ALA A 1 102 ? -11.530 -8.754 0.484 1.00 96.19 102 ALA A O 1
ATOM 769 N N . ALA A 1 103 ? -10.531 -8.428 -1.513 1.00 97.00 103 ALA A N 1
ATOM 770 C CA . ALA A 1 103 ? -10.536 -6.975 -1.434 1.00 97.00 103 ALA A CA 1
ATOM 771 C C . ALA A 1 103 ? -11.960 -6.428 -1.290 1.00 97.00 103 ALA A C 1
ATOM 773 O O . ALA A 1 103 ? -12.218 -5.702 -0.335 1.00 97.00 103 ALA A O 1
ATOM 774 N N . ASP A 1 104 ? -12.899 -6.833 -2.145 1.00 96.88 104 ASP A N 1
ATOM 775 C CA . ASP A 1 104 ? -14.286 -6.349 -2.120 1.00 96.88 104 ASP A CA 1
ATOM 776 C C . ASP A 1 104 ? -14.966 -6.610 -0.770 1.00 96.88 104 ASP A C 1
ATOM 778 O O . ASP A 1 104 ? -15.637 -5.739 -0.210 1.00 96.88 104 ASP A O 1
ATOM 782 N N . LYS A 1 105 ? -14.714 -7.782 -0.173 1.00 97.19 105 LYS A N 1
ATOM 783 C CA . LYS A 1 105 ? -15.205 -8.116 1.174 1.00 97.19 105 LYS A CA 1
ATOM 784 C C . LYS A 1 105 ? -14.623 -7.203 2.254 1.00 97.19 105 LYS A C 1
ATOM 786 O O . LYS A 1 105 ? -15.332 -6.859 3.199 1.00 97.19 105 LYS A O 1
ATOM 791 N N . ALA A 1 106 ? -13.343 -6.844 2.157 1.00 97.44 106 ALA A N 1
ATOM 792 C CA . ALA A 1 106 ? -12.702 -5.927 3.097 1.00 97.44 106 ALA A CA 1
ATOM 793 C C . ALA A 1 106 ? -13.184 -4.480 2.890 1.00 97.44 106 ALA A C 1
ATOM 795 O O . ALA A 1 106 ? -13.455 -3.778 3.863 1.00 97.44 106 ALA A O 1
ATOM 796 N N . ILE A 1 107 ? -13.378 -4.059 1.639 1.00 97.75 107 ILE A N 1
ATOM 797 C CA . ILE A 1 107 ? -13.900 -2.738 1.258 1.00 97.75 107 ILE A CA 1
ATOM 798 C C . ILE A 1 107 ? -15.289 -2.521 1.838 1.00 97.75 107 ILE A C 1
ATOM 800 O O . ILE A 1 107 ? -15.508 -1.512 2.503 1.00 97.75 107 ILE A O 1
ATOM 804 N N . ALA A 1 108 ? -16.187 -3.496 1.673 1.00 96.75 108 ALA A N 1
ATOM 805 C CA . ALA A 1 108 ? -17.548 -3.430 2.199 1.00 96.75 108 ALA A CA 1
ATOM 806 C C . ALA A 1 108 ? -17.599 -3.199 3.721 1.00 96.75 108 ALA A C 1
ATOM 808 O O . ALA A 1 108 ? -18.576 -2.661 4.233 1.00 96.75 108 ALA A O 1
ATOM 809 N N . LYS A 1 109 ? -16.543 -3.593 4.444 1.00 96.12 109 LYS A N 1
ATOM 810 C CA . LYS A 1 109 ? -16.422 -3.400 5.893 1.00 96.12 109 LYS A CA 1
ATOM 811 C C . LYS A 1 109 ? -15.649 -2.140 6.272 1.00 96.12 109 LYS A C 1
ATOM 813 O O . LYS A 1 109 ? -15.916 -1.588 7.325 1.00 96.12 109 LYS A O 1
ATOM 818 N N . GLY A 1 110 ? -14.676 -1.706 5.469 1.00 94.00 110 GLY A N 1
ATOM 819 C CA . GLY A 1 110 ? -13.735 -0.643 5.839 1.00 94.00 110 GLY A CA 1
ATOM 820 C C . GLY A 1 110 ? -13.943 0.712 5.161 1.00 94.00 110 GLY A C 1
ATOM 821 O O . GLY A 1 110 ? -13.524 1.725 5.718 1.00 94.00 110 GLY A O 1
ATOM 822 N N . ALA A 1 111 ? -14.546 0.759 3.971 1.00 95.56 111 ALA A N 1
ATOM 823 C CA . ALA A 1 111 ? -14.656 1.968 3.149 1.00 95.56 111 ALA A CA 1
ATOM 824 C C . ALA A 1 111 ? -16.115 2.238 2.755 1.00 95.56 111 ALA A C 1
ATOM 826 O O . ALA A 1 111 ? -16.575 1.931 1.655 1.00 95.56 111 ALA A O 1
ATOM 827 N N . THR A 1 112 ? -16.843 2.814 3.706 1.00 92.75 112 THR A N 1
ATOM 828 C CA . THR A 1 112 ? -18.289 3.062 3.639 1.00 92.75 112 THR A CA 1
ATOM 829 C C . THR A 1 112 ? -18.644 4.404 3.011 1.00 92.75 112 THR A C 1
ATOM 831 O O . THR A 1 112 ? -19.754 4.570 2.514 1.00 92.75 112 THR A O 1
ATOM 834 N N . THR A 1 113 ? -17.715 5.361 3.018 1.00 94.31 113 THR A N 1
ATOM 835 C CA . THR A 1 113 ? -17.909 6.681 2.412 1.00 94.31 113 THR A CA 1
ATOM 836 C C . THR A 1 113 ? -17.051 6.856 1.166 1.00 94.31 113 THR A C 1
ATOM 838 O O . THR A 1 113 ? -16.020 6.204 0.995 1.00 94.31 113 THR A O 1
ATOM 841 N N . GLN A 1 114 ? -17.440 7.798 0.309 1.00 94.44 114 GLN A N 1
ATOM 842 C CA . GLN A 1 114 ? -16.668 8.158 -0.879 1.00 94.44 114 GLN A CA 1
ATOM 843 C C . GLN A 1 114 ? -15.251 8.645 -0.533 1.00 94.44 114 GLN A C 1
ATOM 845 O O . GLN A 1 114 ? -14.297 8.282 -1.216 1.00 94.44 114 GLN A O 1
ATOM 850 N N . SER A 1 115 ? -15.089 9.404 0.559 1.00 94.88 115 SER A N 1
ATOM 851 C CA . SER A 1 115 ? -13.771 9.855 1.033 1.00 94.88 115 SER A CA 1
ATOM 852 C C . SER A 1 115 ? -12.891 8.666 1.452 1.00 94.88 115 SER A C 1
ATOM 854 O O . SER A 1 115 ? -11.727 8.572 1.057 1.00 94.88 115 SER A O 1
ATOM 856 N N . GLU A 1 116 ? -13.458 7.677 2.154 1.00 95.25 116 GLU A N 1
ATOM 857 C CA . GLU A 1 116 ? -12.742 6.449 2.527 1.00 95.25 116 GLU A CA 1
ATOM 858 C C . GLU A 1 116 ? -12.351 5.604 1.305 1.00 95.25 116 GLU A C 1
ATOM 860 O O . GLU A 1 116 ? -11.232 5.087 1.251 1.00 95.25 116 GLU A O 1
ATOM 865 N N . GLN A 1 117 ? -13.242 5.484 0.318 1.00 96.31 117 GLN A N 1
ATOM 866 C CA . GLN A 1 117 ? -12.966 4.784 -0.941 1.00 96.31 117 GLN A CA 1
ATOM 867 C C . GLN A 1 117 ? -11.874 5.496 -1.748 1.00 96.31 117 GLN A C 1
ATOM 869 O O . GLN A 1 117 ? -10.964 4.850 -2.262 1.00 96.31 117 GLN A O 1
ATOM 874 N N . CYS A 1 118 ? -11.897 6.831 -1.787 1.00 96.56 118 CYS A N 1
ATOM 875 C CA . CYS A 1 118 ? -10.885 7.629 -2.474 1.00 96.56 118 CYS A CA 1
ATOM 876 C C . CYS A 1 118 ? -9.506 7.450 -1.826 1.00 96.56 118 CYS A C 1
ATOM 878 O O . CYS A 1 118 ? -8.514 7.208 -2.517 1.00 96.56 118 CYS A O 1
ATOM 880 N N . ARG A 1 119 ? -9.445 7.487 -0.485 1.00 95.19 119 ARG A N 1
ATOM 881 C CA . ARG A 1 119 ? -8.218 7.197 0.275 1.00 95.19 119 ARG A CA 1
ATOM 882 C C . ARG A 1 119 ? -7.692 5.797 -0.031 1.00 95.19 119 ARG A C 1
ATOM 884 O O . ARG A 1 119 ? -6.497 5.621 -0.249 1.00 95.19 119 ARG A O 1
ATOM 891 N N . LEU A 1 120 ? -8.575 4.802 -0.061 1.00 96.75 120 LEU A N 1
ATOM 892 C CA . LEU A 1 120 ? -8.210 3.424 -0.368 1.00 96.75 120 LEU A CA 1
ATOM 893 C C . LEU A 1 120 ? -7.615 3.282 -1.779 1.00 96.75 120 LEU A C 1
ATOM 895 O O . LEU A 1 120 ? -6.577 2.631 -1.945 1.00 96.75 120 LEU A O 1
ATOM 899 N N . ALA A 1 121 ? -8.265 3.869 -2.785 1.00 97.50 121 ALA A N 1
ATOM 900 C CA . ALA A 1 121 ? -7.828 3.806 -4.176 1.00 97.50 121 ALA A CA 1
ATOM 901 C C . ALA A 1 121 ? -6.431 4.422 -4.339 1.00 97.50 121 ALA A C 1
ATOM 903 O O . ALA A 1 121 ? -5.514 3.764 -4.841 1.00 97.50 121 ALA A O 1
ATOM 904 N N . VAL A 1 122 ? -6.220 5.630 -3.810 1.00 96.62 122 VAL A N 1
ATOM 905 C CA . VAL A 1 122 ? -4.928 6.310 -3.942 1.00 96.62 122 VAL A CA 1
ATOM 906 C C . VAL A 1 122 ? -3.811 5.599 -3.167 1.00 96.62 122 VAL A C 1
ATOM 908 O O . VAL A 1 122 ? -2.689 5.492 -3.665 1.00 96.62 122 VAL A O 1
ATOM 911 N N . MET A 1 123 ? -4.111 5.028 -1.994 1.00 96.31 123 MET A N 1
ATOM 912 C CA . MET A 1 123 ? -3.147 4.216 -1.245 1.00 96.31 123 MET A CA 1
ATOM 913 C C . MET A 1 123 ? -2.785 2.926 -1.988 1.00 96.31 123 MET A C 1
ATOM 915 O O . MET A 1 123 ? -1.617 2.549 -2.006 1.00 96.31 123 MET A O 1
ATOM 919 N N . SER A 1 124 ? -3.745 2.282 -2.659 1.00 97.50 124 SER A N 1
ATOM 920 C CA . SER A 1 124 ? -3.480 1.094 -3.486 1.00 97.50 124 SER A CA 1
ATOM 921 C C . SER A 1 124 ? -2.514 1.419 -4.631 1.00 97.50 124 SER A C 1
ATOM 923 O O . SER A 1 124 ? -1.529 0.707 -4.838 1.00 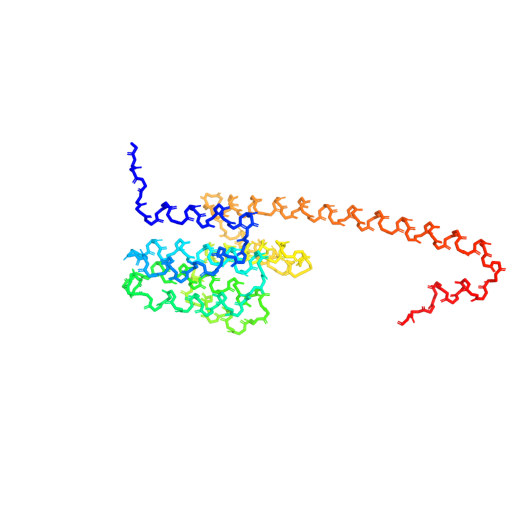97.50 124 SER A O 1
ATOM 925 N N . ALA A 1 125 ? -2.728 2.548 -5.318 1.00 97.19 125 ALA A N 1
ATOM 926 C CA . ALA A 1 125 ? -1.805 3.037 -6.343 1.00 97.19 125 ALA A CA 1
ATOM 927 C C . ALA A 1 125 ? -0.405 3.325 -5.773 1.00 97.19 125 ALA A C 1
ATOM 929 O O . ALA A 1 125 ? 0.600 2.958 -6.384 1.00 97.19 125 ALA A O 1
ATOM 930 N N . GLN A 1 126 ? -0.325 3.948 -4.594 1.00 96.31 126 GLN A N 1
ATOM 931 C CA . GLN A 1 126 ? 0.944 4.243 -3.929 1.00 96.31 126 GLN A CA 1
ATOM 932 C C . GLN A 1 126 ? 1.711 2.972 -3.546 1.00 96.31 126 GLN A C 1
ATOM 934 O O . GLN A 1 126 ? 2.913 2.880 -3.800 1.00 96.31 126 GLN A O 1
ATOM 939 N N . THR A 1 127 ? 1.030 1.984 -2.964 1.00 96.19 127 THR A N 1
ATOM 940 C CA . THR A 1 127 ? 1.624 0.705 -2.556 1.00 96.19 127 THR A CA 1
ATOM 941 C C . THR A 1 127 ? 2.180 -0.070 -3.752 1.00 96.19 127 THR A C 1
ATOM 943 O O . THR A 1 127 ? 3.280 -0.615 -3.668 1.00 96.19 127 THR A O 1
ATOM 946 N N . LEU A 1 128 ? 1.475 -0.080 -4.887 1.00 95.94 128 LEU A N 1
ATOM 947 C CA . LEU A 1 128 ? 1.962 -0.701 -6.124 1.00 95.94 128 LEU A CA 1
ATOM 948 C C . LEU A 1 128 ? 3.155 0.049 -6.724 1.00 95.94 128 LEU A C 1
ATOM 950 O O . LEU A 1 128 ? 4.134 -0.573 -7.144 1.00 95.94 128 LEU A O 1
ATOM 954 N N . ALA A 1 129 ? 3.118 1.380 -6.716 1.00 94.31 129 ALA A N 1
ATOM 955 C CA . ALA A 1 129 ? 4.202 2.197 -7.249 1.00 94.31 129 ALA A CA 1
ATOM 956 C C . ALA A 1 129 ? 5.494 2.071 -6.435 1.00 94.31 129 ALA A C 1
ATOM 958 O O . ALA A 1 129 ? 6.574 2.022 -7.019 1.00 94.31 129 ALA A O 1
ATOM 959 N N . ALA A 1 130 ? 5.397 1.942 -5.106 1.00 92.62 130 ALA A N 1
ATOM 960 C CA . ALA A 1 130 ? 6.549 1.664 -4.243 1.00 92.62 130 ALA A CA 1
ATOM 961 C C . ALA A 1 130 ? 7.287 0.370 -4.643 1.00 92.62 130 ALA A C 1
ATOM 963 O O . ALA A 1 130 ? 8.484 0.230 -4.408 1.00 92.62 130 ALA A O 1
ATOM 964 N N . ARG A 1 131 ? 6.582 -0.552 -5.309 1.00 91.69 131 ARG A N 1
ATOM 965 C CA . ARG A 1 131 ? 7.100 -1.818 -5.844 1.00 91.69 131 ARG A CA 1
ATOM 966 C C . ARG A 1 131 ? 7.478 -1.751 -7.329 1.00 91.69 131 ARG A C 1
ATOM 968 O O . ARG A 1 131 ? 7.760 -2.787 -7.924 1.00 91.69 131 ARG A O 1
ATOM 975 N N . GLY A 1 132 ? 7.440 -0.571 -7.949 1.00 90.56 132 GLY A N 1
ATOM 976 C CA . GLY A 1 132 ? 7.709 -0.383 -9.377 1.00 90.56 132 GLY A CA 1
ATOM 977 C C . GLY A 1 132 ? 6.599 -0.882 -10.310 1.00 90.56 132 GLY A C 1
ATOM 978 O O . GLY A 1 132 ? 6.786 -0.908 -11.525 1.00 90.56 132 GLY A O 1
ATOM 979 N N . ARG A 1 133 ? 5.428 -1.263 -9.782 1.00 92.44 133 ARG A N 1
ATOM 980 C CA . ARG A 1 133 ? 4.299 -1.804 -10.561 1.00 92.44 133 ARG A CA 1
ATOM 981 C C . ARG A 1 133 ? 3.419 -0.692 -11.140 1.00 92.44 133 ARG A C 1
ATOM 983 O O . ARG A 1 133 ? 2.214 -0.658 -10.917 1.00 92.44 133 ARG A O 1
ATOM 990 N N . PHE A 1 134 ? 4.019 0.233 -11.889 1.00 90.69 134 PHE A N 1
ATOM 991 C CA . PHE A 1 134 ? 3.339 1.443 -12.375 1.00 90.69 134 PHE A CA 1
ATOM 992 C C . PHE A 1 134 ? 2.146 1.164 -13.298 1.00 90.69 134 PHE A C 1
ATOM 994 O O . PHE A 1 134 ? 1.153 1.887 -13.242 1.00 90.69 134 PHE A O 1
ATOM 1001 N N . ALA A 1 135 ? 2.215 0.110 -14.117 1.00 91.00 135 ALA A N 1
ATOM 1002 C CA . ALA A 1 135 ? 1.097 -0.292 -14.972 1.00 91.00 135 ALA A CA 1
ATOM 1003 C C . ALA A 1 135 ? -0.147 -0.657 -14.143 1.00 91.00 135 ALA A C 1
ATOM 1005 O O . ALA A 1 135 ? -1.261 -0.257 -14.482 1.00 91.00 135 ALA A O 1
ATOM 1006 N N . ASP A 1 136 ? 0.060 -1.328 -13.008 1.00 94.19 136 ASP A N 1
ATOM 1007 C CA . ASP A 1 136 ? -1.010 -1.776 -12.116 1.00 94.19 136 ASP A CA 1
ATOM 1008 C C . ASP A 1 136 ? -1.596 -0.628 -11.276 1.00 94.19 136 ASP A C 1
ATOM 1010 O O . ASP A 1 136 ? -2.691 -0.754 -10.733 1.00 94.19 136 ASP A O 1
ATOM 1014 N N . CYS A 1 137 ? -0.911 0.520 -11.188 1.00 94.25 137 CYS A N 1
ATOM 1015 C CA . CYS A 1 137 ? -1.427 1.715 -10.514 1.00 94.25 137 CYS A CA 1
ATOM 1016 C C . CYS A 1 137 ? -2.562 2.395 -11.296 1.00 94.25 137 CYS A C 1
ATOM 1018 O O . CYS A 1 137 ? -3.416 3.046 -10.694 1.00 94.25 137 CYS A O 1
ATOM 1020 N N . LEU A 1 138 ? -2.562 2.283 -12.631 1.00 93.69 138 LEU A N 1
ATOM 1021 C CA . LEU A 1 138 ? -3.484 2.996 -13.523 1.00 93.69 138 LEU A CA 1
ATOM 1022 C C . LEU A 1 138 ? -4.973 2.831 -13.176 1.00 93.69 138 LEU A C 1
ATOM 1024 O O . LEU A 1 138 ? -5.650 3.860 -13.103 1.00 93.69 138 LEU A O 1
ATOM 1028 N N . PRO A 1 139 ? -5.517 1.613 -12.963 1.00 96.00 139 PRO A N 1
ATOM 1029 C CA . PRO A 1 139 ? -6.927 1.461 -12.603 1.00 96.00 139 PRO A CA 1
ATOM 1030 C C . PRO A 1 139 ? -7.281 2.220 -11.318 1.00 96.00 139 PRO A C 1
ATOM 1032 O O . PRO A 1 139 ? -8.289 2.920 -11.283 1.00 96.00 139 PRO A O 1
ATOM 1035 N N . TYR A 1 140 ? -6.415 2.180 -10.306 1.00 97.06 140 TYR A N 1
ATOM 1036 C CA . TYR A 1 140 ? -6.662 2.832 -9.019 1.00 97.06 140 TYR A CA 1
ATOM 1037 C C . TYR A 1 140 ? -6.533 4.361 -9.078 1.00 97.06 140 TYR A C 1
ATOM 1039 O O . TYR A 1 140 ? -7.241 5.074 -8.369 1.00 97.06 140 TYR A O 1
ATOM 1047 N N . LEU A 1 141 ? -5.670 4.899 -9.945 1.00 96.12 141 LEU A N 1
ATOM 1048 C CA . LEU A 1 141 ? -5.595 6.346 -10.190 1.00 96.12 141 LEU A CA 1
ATOM 1049 C C . LEU A 1 141 ? -6.821 6.874 -10.947 1.00 96.12 141 LEU A C 1
ATOM 1051 O O . LEU A 1 141 ? -7.284 7.983 -10.671 1.00 96.12 141 LEU A O 1
ATOM 1055 N N . ARG A 1 142 ? -7.369 6.082 -11.877 1.00 96.31 142 ARG A N 1
ATOM 1056 C CA . ARG A 1 142 ? -8.631 6.408 -12.557 1.00 96.31 142 ARG A CA 1
ATOM 1057 C C . ARG A 1 142 ? -9.800 6.386 -11.575 1.00 96.31 142 ARG A C 1
ATOM 1059 O O . ARG A 1 142 ? -10.503 7.385 -11.482 1.00 96.31 142 ARG A O 1
ATOM 1066 N N . GLU A 1 143 ? -9.904 5.331 -10.765 1.00 96.69 143 GLU A N 1
ATOM 1067 C CA . GLU A 1 143 ? -10.878 5.231 -9.664 1.00 96.69 143 GLU A CA 1
ATOM 1068 C C . GLU A 1 143 ? -10.773 6.444 -8.720 1.00 96.69 143 GLU A C 1
ATOM 1070 O O . GLU A 1 143 ? -11.772 7.084 -8.407 1.00 96.69 143 GLU A O 1
ATOM 1075 N N . THR A 1 144 ? -9.553 6.834 -8.329 1.00 97.06 144 THR A N 1
ATOM 1076 C CA . THR A 1 144 ? -9.319 8.026 -7.491 1.00 97.06 144 THR A CA 1
ATOM 1077 C C . THR A 1 144 ? -9.850 9.300 -8.158 1.00 97.06 144 THR A C 1
ATOM 1079 O O . THR A 1 144 ? -10.470 10.126 -7.499 1.00 97.06 144 THR A O 1
ATOM 1082 N N . THR A 1 145 ? -9.632 9.467 -9.466 1.00 96.19 145 THR A N 1
ATOM 1083 C CA . THR A 1 145 ? -10.092 10.648 -10.219 1.00 96.19 145 THR A CA 1
ATOM 1084 C C . THR A 1 145 ? -11.618 10.734 -10.245 1.00 96.19 145 THR A C 1
ATOM 1086 O O . THR A 1 145 ? -12.184 11.799 -10.009 1.00 96.19 145 THR A O 1
ATOM 1089 N N . GLU A 1 146 ? -12.286 9.610 -10.493 1.00 96.00 146 GLU A N 1
ATOM 1090 C CA . GLU A 1 146 ? -13.748 9.519 -10.493 1.00 96.00 146 GLU A CA 1
ATOM 1091 C C . GLU A 1 146 ? -14.327 9.844 -9.111 1.00 96.00 146 GLU A C 1
ATOM 1093 O O . GLU A 1 146 ? -15.260 10.641 -9.002 1.00 96.00 146 GLU A O 1
ATOM 1098 N N . LEU A 1 147 ? -13.726 9.299 -8.050 1.00 96.38 147 LEU A N 1
ATOM 1099 C CA . LEU A 1 147 ? -14.148 9.546 -6.673 1.00 96.38 147 LEU A CA 1
ATOM 1100 C C . LEU A 1 147 ? -13.894 10.993 -6.231 1.00 96.38 147 LEU A C 1
ATOM 1102 O O . LEU A 1 147 ? -14.724 11.554 -5.522 1.00 96.38 147 LEU A O 1
ATOM 1106 N N . LEU A 1 148 ? -12.804 11.634 -6.658 1.00 95.25 148 LEU A N 1
ATOM 1107 C CA . LEU A 1 148 ? -12.526 13.032 -6.308 1.00 95.25 148 LEU A CA 1
ATOM 1108 C C . LEU A 1 148 ? -13.580 14.001 -6.857 1.00 95.25 148 LEU A C 1
ATOM 1110 O O . LEU A 1 148 ? -13.894 14.985 -6.193 1.00 95.25 148 LEU A O 1
ATOM 1114 N N . ASN A 1 149 ? -14.168 13.713 -8.022 1.00 91.88 149 ASN A N 1
ATOM 1115 C CA . ASN A 1 149 ? -15.147 14.602 -8.659 1.00 91.88 149 ASN A CA 1
ATOM 1116 C C . ASN A 1 149 ? -16.434 14.798 -7.841 1.00 91.88 149 ASN A C 1
ATOM 1118 O O . ASN A 1 149 ? -17.134 15.787 -8.045 1.00 91.88 149 ASN A O 1
ATOM 1122 N N . GLY A 1 150 ? -16.762 13.873 -6.935 1.00 91.31 150 GLY A N 1
ATOM 1123 C CA . GLY A 1 150 ? -17.923 14.010 -6.049 1.00 91.31 150 GLY A CA 1
ATOM 1124 C C . GLY A 1 150 ? -17.593 14.501 -4.638 1.00 91.31 150 GLY A C 1
ATOM 1125 O O . GLY A 1 150 ? -18.506 14.611 -3.823 1.00 91.31 150 GLY A O 1
ATOM 1126 N N . LEU A 1 151 ? -16.323 14.789 -4.326 1.00 94.50 151 LEU A N 1
ATOM 1127 C CA . LEU A 1 151 ? -15.921 15.277 -3.006 1.00 94.50 151 LEU A CA 1
ATOM 1128 C C . LEU A 1 151 ? -15.907 16.812 -2.942 1.00 94.50 151 LEU A C 1
ATOM 1130 O O . LEU A 1 151 ? -15.559 17.479 -3.920 1.00 94.50 151 LEU A O 1
ATOM 1134 N N . PRO A 1 152 ? -16.251 17.409 -1.787 1.00 93.88 152 PRO A N 1
ATOM 1135 C CA . PRO A 1 152 ? -16.136 18.847 -1.600 1.00 93.88 152 PRO A CA 1
ATOM 1136 C C . PRO A 1 152 ? -14.661 19.269 -1.525 1.00 93.88 152 PRO A C 1
ATOM 1138 O O . PRO A 1 152 ? -13.822 18.558 -0.978 1.00 93.88 152 PRO A O 1
ATOM 1141 N N . ALA A 1 153 ? -14.348 20.480 -1.997 1.00 87.38 153 ALA A N 1
ATOM 1142 C CA . ALA A 1 153 ? -12.974 20.998 -2.050 1.00 87.38 153 ALA A CA 1
ATOM 1143 C C . ALA A 1 153 ? -12.257 21.073 -0.683 1.00 87.38 153 ALA A C 1
ATOM 1145 O O . ALA A 1 153 ? -11.031 21.126 -0.640 1.00 87.38 153 ALA A O 1
ATOM 1146 N N . GLY A 1 154 ? -13.008 21.096 0.424 1.00 89.31 154 GLY A N 1
ATOM 1147 C CA . GLY A 1 154 ? -12.474 21.128 1.789 1.00 89.31 154 GLY A CA 1
ATOM 1148 C C . GLY A 1 154 ? -12.250 19.755 2.431 1.00 89.31 154 GLY A C 1
ATOM 1149 O O . GLY A 1 154 ? -11.850 19.708 3.591 1.00 89.31 154 GLY A O 1
ATOM 1150 N N . ASP A 1 155 ? -12.532 18.652 1.732 1.00 93.56 155 ASP A N 1
ATOM 1151 C CA . ASP A 1 155 ? -12.296 17.309 2.267 1.00 93.56 155 ASP A CA 1
ATOM 1152 C C . ASP A 1 155 ? -10.785 17.049 2.407 1.00 93.56 155 ASP A C 1
ATOM 1154 O O . ASP A 1 155 ? -10.007 17.236 1.467 1.00 93.56 155 ASP A O 1
ATOM 1158 N N . GLU A 1 156 ? -10.358 16.601 3.589 1.00 90.69 156 GLU A N 1
ATOM 1159 C CA . GLU A 1 156 ? -8.950 16.329 3.902 1.00 90.69 156 GLU A CA 1
ATOM 1160 C C . GLU A 1 156 ? -8.300 15.325 2.935 1.00 90.69 156 GLU A C 1
ATOM 1162 O O . GLU A 1 156 ? -7.091 15.381 2.678 1.00 90.69 156 GLU A O 1
ATOM 1167 N N . VAL A 1 157 ? -9.096 14.420 2.354 1.00 94.31 157 VAL A N 1
ATOM 1168 C CA . VAL A 1 157 ? -8.610 13.419 1.405 1.00 94.31 157 VAL A CA 1
ATOM 1169 C C . VAL A 1 157 ? -8.145 14.051 0.102 1.00 94.31 157 VAL A C 1
ATOM 1171 O O . VAL A 1 157 ? -7.240 13.504 -0.525 1.00 94.31 157 VAL A O 1
ATOM 1174 N N . VAL A 1 158 ? -8.689 15.205 -0.292 1.00 93.69 158 VAL A N 1
ATOM 1175 C CA . VAL A 1 158 ? -8.329 15.880 -1.547 1.00 93.69 158 VAL A CA 1
ATOM 1176 C C . VAL A 1 158 ? -6.858 16.289 -1.524 1.00 93.69 158 VAL A C 1
ATOM 1178 O O . VAL A 1 158 ? -6.106 15.960 -2.444 1.00 93.69 158 VAL A O 1
ATOM 1181 N N . ALA A 1 159 ? -6.411 16.931 -0.441 1.00 92.75 159 ALA A N 1
ATOM 1182 C CA . ALA A 1 159 ? -5.015 17.334 -0.275 1.00 92.75 159 ALA A CA 1
ATOM 1183 C C . ALA A 1 159 ? -4.073 16.118 -0.233 1.00 92.75 159 ALA A C 1
ATOM 1185 O O . ALA A 1 159 ? -2.991 16.131 -0.829 1.00 92.75 159 ALA A O 1
ATOM 1186 N N . HIS A 1 160 ? -4.504 15.042 0.430 1.00 92.38 160 HIS A N 1
ATOM 1187 C CA . HIS A 1 160 ? -3.739 13.801 0.492 1.00 92.38 160 HIS A CA 1
ATOM 1188 C C . HIS A 1 160 ? -3.593 13.147 -0.891 1.00 92.38 160 HIS A C 1
ATOM 1190 O O . HIS A 1 160 ? -2.483 12.790 -1.294 1.00 92.38 160 HIS A O 1
ATOM 1196 N N . CYS A 1 161 ? -4.687 13.065 -1.653 1.00 94.81 161 CYS A N 1
ATOM 1197 C CA . CYS A 1 161 ? -4.689 12.519 -3.007 1.00 94.81 161 CYS A CA 1
ATOM 1198 C C . CYS A 1 161 ? -3.803 13.340 -3.945 1.00 94.81 161 CYS A C 1
ATOM 1200 O O . CYS A 1 161 ? -3.007 12.760 -4.680 1.00 94.81 161 CYS A O 1
ATOM 1202 N N . ALA A 1 162 ? -3.876 14.673 -3.883 1.00 94.88 162 ALA A N 1
ATOM 1203 C CA . ALA A 1 162 ? -3.031 15.553 -4.686 1.00 94.88 162 ALA A CA 1
ATOM 1204 C C . ALA A 1 162 ? -1.535 15.329 -4.404 1.00 94.88 162 ALA A C 1
ATOM 1206 O O . ALA A 1 162 ? -0.736 15.201 -5.334 1.00 94.88 162 ALA A O 1
ATOM 1207 N N . SER A 1 163 ? -1.157 15.220 -3.126 1.00 95.00 163 SER A N 1
ATOM 1208 C CA . SER A 1 163 ? 0.227 14.949 -2.719 1.00 95.00 163 SER A CA 1
ATOM 1209 C C . SER A 1 163 ? 0.734 13.604 -3.250 1.00 95.00 163 SER A C 1
ATOM 1211 O O . SER A 1 163 ? 1.813 13.533 -3.849 1.00 95.00 163 SER A O 1
ATOM 1213 N N . ILE A 1 164 ? -0.054 12.534 -3.092 1.00 94.75 164 ILE A N 1
ATOM 1214 C CA . ILE A 1 164 ? 0.321 11.204 -3.589 1.00 94.75 164 ILE A CA 1
ATOM 1215 C C . ILE A 1 164 ? 0.395 11.197 -5.118 1.00 94.75 164 ILE A C 1
ATOM 1217 O O . ILE A 1 164 ? 1.399 10.745 -5.665 1.00 94.75 164 ILE A O 1
ATOM 1221 N N . ALA A 1 165 ? -0.607 11.737 -5.813 1.00 94.81 165 ALA A N 1
ATOM 1222 C CA . ALA A 1 165 ? -0.624 11.793 -7.272 1.00 94.81 165 ALA A CA 1
ATOM 1223 C C . ALA A 1 165 ? 0.597 12.545 -7.828 1.00 94.81 165 ALA A C 1
ATOM 1225 O O . ALA A 1 165 ? 1.248 12.065 -8.756 1.00 94.81 165 ALA A O 1
ATOM 1226 N N . ALA A 1 166 ? 0.979 13.670 -7.214 1.00 95.50 166 ALA A N 1
ATOM 1227 C CA . ALA A 1 166 ? 2.174 14.416 -7.601 1.00 95.50 166 ALA A CA 1
ATOM 1228 C C . ALA A 1 166 ? 3.471 13.615 -7.378 1.00 95.50 166 ALA A C 1
ATOM 1230 O O . ALA A 1 166 ? 4.376 13.654 -8.214 1.00 95.50 166 ALA A O 1
ATOM 1231 N N . ASN A 1 167 ? 3.575 12.870 -6.272 1.00 94.12 167 ASN A N 1
ATOM 1232 C CA . ASN A 1 167 ? 4.707 11.969 -6.029 1.00 94.12 167 ASN A CA 1
ATOM 1233 C C . ASN A 1 167 ? 4.776 10.851 -7.077 1.00 94.12 167 ASN A C 1
ATOM 1235 O O . ASN A 1 167 ? 5.850 10.572 -7.607 1.00 94.12 167 ASN A O 1
ATOM 1239 N N . LEU A 1 168 ? 3.637 10.243 -7.407 1.00 94.12 168 LEU A N 1
ATOM 1240 C CA . LEU A 1 168 ? 3.553 9.183 -8.409 1.00 94.12 168 LEU A CA 1
ATOM 1241 C C . LEU A 1 168 ? 3.934 9.676 -9.804 1.00 94.12 168 LEU A C 1
ATOM 1243 O O . LEU A 1 168 ? 4.683 8.991 -10.496 1.00 94.12 168 LEU A O 1
ATOM 1247 N N . ALA A 1 169 ? 3.492 10.876 -10.187 1.00 92.88 169 ALA A N 1
ATOM 1248 C CA . ALA A 1 169 ? 3.882 11.497 -11.449 1.00 92.88 169 ALA A CA 1
ATOM 1249 C C . ALA A 1 169 ? 5.408 11.673 -11.549 1.00 92.88 169 ALA A C 1
ATOM 1251 O O . ALA A 1 169 ? 6.000 11.293 -12.557 1.00 92.88 169 ALA A O 1
ATOM 1252 N N . ARG A 1 170 ? 6.063 12.154 -10.481 1.00 92.56 170 ARG A N 1
ATOM 1253 C CA . ARG A 1 170 ? 7.533 12.283 -10.431 1.00 92.56 170 ARG A CA 1
ATOM 1254 C C . ARG A 1 170 ? 8.252 10.939 -10.544 1.00 92.56 170 ARG A C 1
ATOM 1256 O O . ARG A 1 170 ? 9.248 10.830 -11.255 1.00 92.56 170 ARG A O 1
ATOM 1263 N N . LEU A 1 171 ? 7.758 9.911 -9.852 1.00 90.88 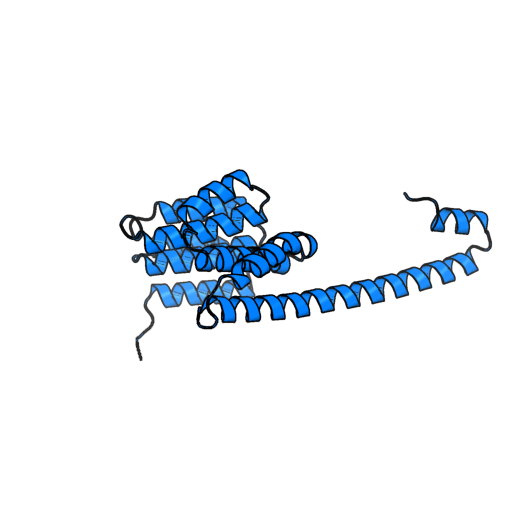171 LEU A N 1
ATOM 1264 C CA . LEU A 1 171 ? 8.336 8.566 -9.931 1.00 90.88 171 LEU A CA 1
ATOM 1265 C C . LEU A 1 171 ? 8.203 7.980 -11.343 1.00 90.88 171 LEU A C 1
ATOM 1267 O O . LEU A 1 171 ? 9.167 7.423 -11.866 1.00 90.88 171 LEU A O 1
ATOM 1271 N N . ALA A 1 172 ? 7.037 8.145 -11.974 1.00 88.62 172 ALA A N 1
ATOM 1272 C CA . ALA A 1 172 ? 6.788 7.690 -13.338 1.00 88.62 172 ALA A CA 1
ATOM 1273 C C . ALA A 1 172 ? 7.658 8.433 -14.367 1.00 88.62 172 ALA A C 1
ATOM 1275 O O . ALA A 1 172 ? 8.183 7.807 -15.287 1.00 88.62 172 ALA A O 1
ATOM 1276 N N . GLU A 1 173 ? 7.878 9.739 -14.191 1.00 90.06 173 GLU A N 1
ATOM 1277 C CA . GLU A 1 173 ? 8.779 10.521 -15.046 1.00 90.06 173 GLU A CA 1
ATOM 1278 C C . GLU A 1 173 ? 10.214 9.971 -15.018 1.00 90.06 173 GLU A C 1
ATOM 1280 O O . GLU A 1 173 ? 10.851 9.838 -16.064 1.00 90.06 173 GLU A O 1
ATOM 1285 N N . GLY A 1 174 ? 10.709 9.579 -13.839 1.00 88.19 174 GLY A N 1
ATOM 1286 C CA . GLY A 1 174 ? 12.015 8.930 -13.711 1.00 88.19 174 GLY A CA 1
ATOM 1287 C C . GLY A 1 174 ? 12.116 7.635 -14.525 1.00 88.19 174 GLY A C 1
ATOM 1288 O O . GLY A 1 174 ? 13.113 7.414 -15.210 1.00 88.19 174 GLY A O 1
ATOM 1289 N N . GLN A 1 175 ? 11.065 6.810 -14.515 1.00 86.12 175 GLN A N 1
ATOM 1290 C CA . GLN A 1 175 ? 11.015 5.576 -15.311 1.00 86.12 175 GLN A CA 1
ATOM 1291 C C . GLN A 1 175 ? 10.956 5.848 -16.816 1.00 86.12 175 GLN A C 1
ATOM 1293 O O . GLN A 1 175 ? 11.585 5.132 -17.593 1.00 86.12 175 GLN A O 1
ATOM 1298 N N . LEU A 1 176 ? 10.238 6.894 -17.237 1.00 89.19 176 LEU A N 1
ATOM 1299 C CA . LEU A 1 176 ? 10.177 7.292 -18.643 1.00 89.19 176 LEU A CA 1
ATOM 1300 C C . LEU A 1 176 ? 11.565 7.660 -19.178 1.00 89.19 176 LEU A C 1
ATOM 1302 O O . LEU A 1 176 ? 11.932 7.208 -20.261 1.00 89.19 176 LEU A O 1
ATOM 1306 N N . ARG A 1 177 ? 12.349 8.428 -18.410 1.00 92.06 177 ARG A N 1
ATOM 1307 C CA . ARG A 1 177 ? 13.723 8.800 -18.785 1.00 92.06 177 ARG A CA 1
ATOM 1308 C C . ARG A 1 177 ? 14.625 7.573 -18.916 1.00 92.06 177 ARG A C 1
ATOM 1310 O O . ARG A 1 177 ? 15.277 7.411 -19.940 1.00 92.06 177 ARG A O 1
ATOM 1317 N N . LEU A 1 178 ? 14.578 6.659 -17.943 1.00 89.69 178 LEU A N 1
ATOM 1318 C CA . LEU A 1 178 ? 15.317 5.391 -18.015 1.00 89.69 178 LEU A CA 1
ATOM 1319 C C . LEU A 1 178 ? 14.931 4.567 -19.252 1.00 89.69 178 LEU A C 1
ATOM 1321 O O . LEU A 1 178 ? 15.797 3.996 -19.912 1.00 89.69 178 LEU A O 1
ATOM 1325 N N . GLY A 1 179 ? 13.640 4.522 -19.588 1.00 91.56 179 GLY A N 1
ATOM 1326 C CA . GLY A 1 179 ? 13.157 3.861 -20.798 1.00 91.56 179 GLY A CA 1
ATOM 1327 C C . GLY A 1 179 ? 13.692 4.506 -22.078 1.00 91.56 179 GLY A C 1
ATOM 1328 O O . GLY A 1 179 ? 14.113 3.795 -22.989 1.00 91.56 179 GLY A O 1
ATOM 1329 N N . GLN A 1 180 ? 13.723 5.839 -22.145 1.00 94.88 180 GLN A N 1
ATOM 1330 C CA . GLN A 1 180 ? 14.289 6.575 -23.280 1.00 94.88 180 GLN A CA 1
ATOM 1331 C C . GLN A 1 180 ? 15.790 6.307 -23.444 1.00 94.88 180 GLN A C 1
ATOM 1333 O O . GLN A 1 180 ? 16.228 5.983 -24.551 1.00 94.88 180 GLN A O 1
ATOM 1338 N N . ASP A 1 181 ? 16.558 6.364 -22.355 1.00 95.31 181 ASP A N 1
ATOM 1339 C CA . ASP A 1 181 ? 17.998 6.085 -22.365 1.00 95.31 181 ASP A CA 1
ATOM 1340 C C . ASP A 1 181 ? 18.284 4.645 -22.814 1.00 95.31 181 ASP A C 1
ATOM 1342 O O . ASP A 1 181 ? 19.154 4.409 -23.657 1.00 95.31 181 ASP A O 1
ATOM 1346 N N . LEU A 1 182 ? 17.505 3.678 -22.312 1.00 95.50 182 LEU A N 1
ATOM 1347 C CA . LEU A 1 182 ? 17.603 2.275 -22.711 1.00 95.50 182 LEU A CA 1
ATOM 1348 C C . LEU A 1 182 ? 17.333 2.091 -24.209 1.00 95.50 182 LEU A C 1
ATOM 1350 O O . LEU A 1 182 ? 18.099 1.403 -24.885 1.00 95.50 182 LEU A O 1
ATOM 1354 N N . VAL A 1 183 ? 16.273 2.708 -24.742 1.00 96.12 183 VAL A N 1
ATOM 1355 C CA . VAL A 1 183 ? 15.951 2.656 -26.178 1.00 96.12 183 VAL A CA 1
ATOM 1356 C C . VAL A 1 183 ? 17.087 3.256 -27.008 1.00 96.12 183 VAL A C 1
ATOM 1358 O O . VAL A 1 183 ? 17.488 2.658 -28.010 1.00 96.12 183 VAL A O 1
ATOM 1361 N N . GLY A 1 184 ? 17.645 4.394 -26.586 1.00 96.56 184 GLY A N 1
ATOM 1362 C CA . GLY A 1 184 ? 18.783 5.030 -27.251 1.00 96.56 184 GLY A CA 1
ATOM 1363 C C . GLY A 1 184 ? 20.022 4.133 -27.281 1.00 96.56 184 GLY A C 1
ATOM 1364 O O . GLY A 1 184 ? 20.578 3.879 -28.351 1.00 96.56 184 GLY A O 1
ATOM 1365 N N . ALA A 1 185 ? 20.417 3.587 -26.128 1.00 96.69 185 ALA A N 1
ATOM 1366 C CA . ALA A 1 185 ? 21.572 2.699 -26.009 1.00 96.69 185 ALA A CA 1
ATOM 1367 C C . ALA A 1 185 ? 21.394 1.395 -26.805 1.00 96.69 185 ALA A C 1
ATOM 1369 O O . ALA A 1 185 ? 22.300 0.986 -27.534 1.00 96.69 185 ALA A O 1
ATOM 1370 N N . ALA A 1 186 ? 20.216 0.768 -26.723 1.00 94.62 186 ALA A N 1
ATOM 1371 C CA . ALA A 1 186 ? 19.901 -0.447 -27.470 1.00 94.62 186 ALA A CA 1
ATOM 1372 C C . ALA A 1 186 ? 19.933 -0.205 -28.986 1.00 94.62 186 ALA A C 1
ATOM 1374 O O . ALA A 1 186 ? 20.488 -1.013 -29.732 1.00 94.62 186 ALA A O 1
ATOM 1375 N N . THR A 1 187 ? 19.402 0.933 -29.444 1.00 92.69 187 THR A N 1
ATOM 1376 C CA . THR A 1 187 ? 19.444 1.323 -30.860 1.00 92.69 187 THR A CA 1
ATOM 1377 C C . THR A 1 187 ? 20.881 1.568 -31.324 1.00 92.69 187 THR A C 1
ATOM 1379 O O . THR A 1 187 ? 21.277 1.075 -32.379 1.00 92.69 187 THR A O 1
ATOM 1382 N N . GLY A 1 188 ? 21.695 2.267 -30.527 1.00 93.12 188 GLY A N 1
ATOM 1383 C CA . GLY A 1 188 ? 23.114 2.475 -30.822 1.00 93.12 188 GLY A CA 1
ATOM 1384 C C . GLY A 1 188 ? 23.892 1.160 -30.929 1.00 93.12 188 GLY A C 1
ATOM 1385 O O . GLY A 1 188 ? 24.633 0.953 -31.893 1.00 93.12 188 GLY A O 1
ATOM 1386 N N . ALA A 1 189 ? 23.670 0.235 -29.990 1.00 92.81 189 ALA A N 1
ATOM 1387 C CA . ALA A 1 189 ? 24.270 -1.097 -30.015 1.00 92.81 189 ALA A CA 1
ATOM 1388 C C . ALA A 1 189 ? 23.847 -1.898 -31.256 1.00 92.81 189 ALA A C 1
ATOM 1390 O O . ALA A 1 189 ? 24.691 -2.511 -31.911 1.00 92.81 189 ALA A O 1
ATOM 1391 N N . LEU A 1 190 ? 22.562 -1.850 -31.620 1.00 89.25 190 LEU A N 1
ATOM 1392 C CA . LEU A 1 190 ? 22.038 -2.489 -32.825 1.00 89.25 190 LEU A CA 1
ATOM 1393 C C . LEU A 1 190 ? 22.714 -1.952 -34.093 1.00 89.25 190 LEU A C 1
ATOM 1395 O O . LEU A 1 190 ? 23.144 -2.743 -34.933 1.00 89.25 190 LEU A O 1
ATOM 1399 N N . VAL A 1 191 ? 22.837 -0.629 -34.235 1.00 88.31 191 VAL A N 1
ATOM 1400 C CA . VAL A 1 191 ? 23.499 -0.001 -35.392 1.00 88.31 191 VAL A CA 1
ATOM 1401 C C . VAL A 1 191 ? 24.963 -0.431 -35.475 1.00 88.31 191 VAL A C 1
ATOM 1403 O O . VAL A 1 191 ? 25.399 -0.910 -36.522 1.00 88.31 191 VAL A O 1
ATOM 1406 N N . ALA A 1 192 ? 25.708 -0.336 -34.371 1.00 90.25 192 ALA A N 1
ATOM 1407 C CA . ALA A 1 192 ? 27.114 -0.734 -34.330 1.00 90.25 192 ALA A CA 1
ATOM 1408 C C . ALA A 1 192 ? 27.304 -2.221 -34.681 1.00 90.25 192 ALA A C 1
ATOM 1410 O O . ALA A 1 192 ? 28.144 -2.563 -35.515 1.00 90.25 192 ALA A O 1
ATOM 1411 N N . ALA A 1 193 ? 26.482 -3.107 -34.109 1.00 88.44 193 ALA A N 1
ATOM 1412 C CA . ALA A 1 193 ? 26.516 -4.537 -34.407 1.00 88.44 193 ALA A CA 1
ATOM 1413 C C . ALA A 1 193 ? 26.200 -4.832 -35.881 1.00 88.44 193 ALA A C 1
ATOM 1415 O O . ALA A 1 193 ? 26.821 -5.705 -36.486 1.00 88.44 193 ALA A O 1
ATOM 1416 N N . SER A 1 194 ? 25.272 -4.079 -36.474 1.00 84.75 194 SER A N 1
ATOM 1417 C CA . SER A 1 194 ? 24.879 -4.233 -37.878 1.00 84.75 194 SER A CA 1
ATOM 1418 C C . SER A 1 194 ? 26.003 -3.845 -38.839 1.00 84.75 194 SER A C 1
ATOM 1420 O O . SER A 1 194 ? 26.220 -4.540 -39.830 1.00 84.75 194 SER A O 1
ATOM 1422 N N . ILE A 1 195 ? 26.761 -2.787 -38.520 1.00 85.50 195 ILE A N 1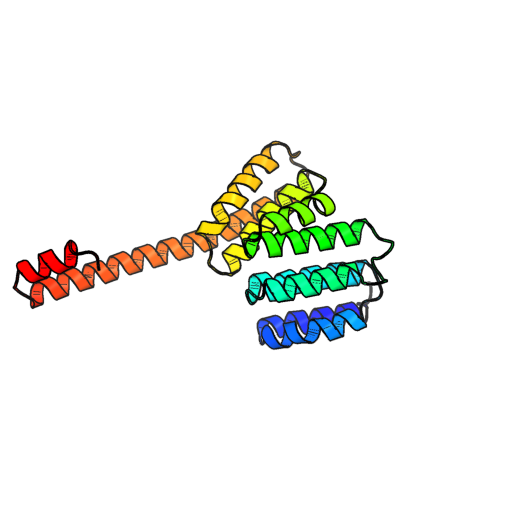
ATOM 1423 C CA . ILE A 1 195 ? 27.950 -2.375 -39.284 1.00 85.50 195 ILE A CA 1
ATOM 1424 C C . ILE A 1 195 ? 29.016 -3.477 -39.254 1.00 85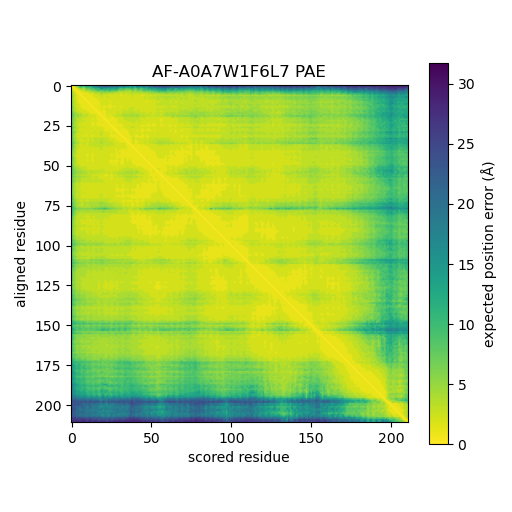.50 195 ILE A C 1
ATOM 1426 O O . ILE A 1 195 ? 29.574 -3.820 -40.292 1.00 85.50 195 ILE A O 1
ATOM 1430 N N . VAL A 1 196 ? 29.276 -4.062 -38.080 1.00 88.19 196 VAL A N 1
ATOM 1431 C CA . VAL A 1 196 ? 30.292 -5.118 -37.917 1.00 88.19 196 VAL A CA 1
ATOM 1432 C C . VAL A 1 196 ? 29.867 -6.437 -38.569 1.00 88.19 196 VAL A C 1
ATOM 1434 O O . VAL A 1 196 ? 30.707 -7.144 -39.119 1.00 88.19 196 VAL A O 1
ATOM 1437 N N . GLN A 1 197 ? 28.578 -6.793 -38.524 1.00 84.31 197 GLN A N 1
ATOM 1438 C CA . GLN A 1 197 ? 28.097 -8.059 -39.085 1.00 84.31 197 GLN A CA 1
ATOM 1439 C C . GLN A 1 197 ? 28.223 -8.138 -40.609 1.00 84.31 197 GLN A C 1
ATOM 1441 O O . GLN A 1 197 ? 28.415 -9.240 -41.120 1.00 84.31 197 GLN A O 1
ATOM 1446 N N . GLY A 1 198 ? 28.056 -7.024 -41.332 1.00 77.62 198 GLY A N 1
ATOM 1447 C CA . GLY A 1 198 ? 28.186 -6.953 -42.796 1.00 77.62 198 GLY A CA 1
ATOM 1448 C C . GLY A 1 198 ? 27.193 -7.802 -43.617 1.00 77.62 198 GLY A C 1
ATOM 1449 O O . GLY A 1 198 ? 27.179 -7.704 -44.841 1.00 77.62 198 GLY A O 1
ATOM 1450 N N . ASP A 1 199 ? 26.352 -8.623 -42.977 1.00 83.62 199 ASP A N 1
ATOM 1451 C CA . ASP A 1 199 ? 25.374 -9.517 -43.606 1.00 83.62 199 ASP A CA 1
ATOM 1452 C C . ASP A 1 199 ? 23.943 -9.030 -43.336 1.00 83.62 199 ASP A C 1
ATOM 1454 O O . ASP A 1 199 ? 23.400 -9.162 -42.232 1.00 83.62 199 ASP A O 1
ATOM 1458 N N . TRP A 1 200 ? 23.303 -8.505 -44.382 1.00 79.75 200 TRP A N 1
ATOM 1459 C CA . TRP A 1 200 ? 21.946 -7.962 -44.322 1.00 79.75 200 TRP A CA 1
ATOM 1460 C C . TRP A 1 200 ? 20.898 -8.990 -43.864 1.00 79.75 200 TRP A C 1
ATOM 1462 O O . TRP A 1 200 ? 19.885 -8.609 -43.277 1.00 79.75 200 TRP A O 1
ATOM 1472 N N . ARG A 1 201 ? 21.124 -10.297 -44.079 1.00 82.62 201 ARG A N 1
ATOM 1473 C CA . ARG A 1 201 ? 20.180 -11.348 -43.658 1.00 82.62 201 ARG A CA 1
ATOM 1474 C C . ARG A 1 201 ? 20.154 -11.492 -42.141 1.00 82.62 201 ARG A C 1
ATOM 1476 O O . ARG A 1 201 ? 19.087 -11.683 -41.556 1.00 82.62 201 ARG A O 1
ATOM 1483 N N . ARG A 1 202 ? 21.320 -11.378 -41.498 1.00 78.94 202 ARG A N 1
ATOM 1484 C CA . ARG A 1 202 ? 21.451 -11.406 -40.031 1.00 78.94 202 ARG A CA 1
ATOM 1485 C C . ARG A 1 202 ? 20.867 -10.144 -39.403 1.00 78.94 202 ARG A C 1
ATOM 1487 O O . ARG A 1 202 ? 20.154 -10.252 -38.410 1.00 78.94 202 ARG A O 1
ATOM 1494 N N . HIS A 1 203 ? 21.064 -8.995 -40.047 1.00 75.75 203 HIS A N 1
ATOM 1495 C CA . HIS A 1 203 ? 20.440 -7.731 -39.659 1.00 75.75 203 HIS A CA 1
ATOM 1496 C C . HIS A 1 203 ? 18.903 -7.786 -39.727 1.00 75.75 203 HIS A C 1
ATOM 1498 O O . HIS A 1 203 ? 18.223 -7.496 -38.744 1.00 75.75 203 HIS A O 1
ATOM 1504 N N . HIS A 1 204 ? 18.341 -8.247 -40.850 1.00 78.81 204 HIS A N 1
ATOM 1505 C CA . HIS A 1 204 ? 16.893 -8.409 -41.009 1.00 78.81 204 HIS A CA 1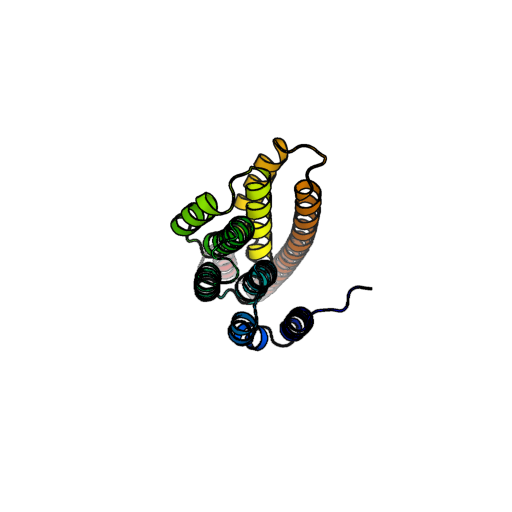
ATOM 1506 C C . HIS A 1 204 ? 16.310 -9.386 -39.975 1.00 78.81 204 HIS A C 1
ATOM 1508 O O . HIS A 1 204 ? 15.255 -9.136 -39.394 1.00 78.81 204 HIS A O 1
ATOM 1514 N N . ARG A 1 205 ? 17.004 -10.499 -39.700 1.00 82.25 205 ARG A N 1
ATOM 1515 C CA . ARG A 1 205 ? 16.605 -11.437 -38.644 1.00 82.25 205 ARG A CA 1
ATOM 1516 C C . ARG A 1 205 ? 16.562 -10.755 -37.269 1.00 82.25 205 ARG A C 1
ATOM 1518 O O . ARG A 1 205 ? 15.565 -10.920 -36.581 1.00 82.25 205 ARG A O 1
ATOM 1525 N N . ALA A 1 206 ? 17.575 -9.972 -36.896 1.00 79.19 206 ALA A N 1
ATOM 1526 C CA . ALA A 1 206 ? 17.621 -9.281 -35.603 1.00 79.19 206 ALA A CA 1
ATOM 1527 C C . ALA A 1 206 ? 16.510 -8.226 -35.419 1.00 79.19 206 ALA A C 1
ATOM 1529 O O . ALA A 1 206 ? 16.044 -8.020 -34.303 1.00 79.19 206 ALA A O 1
ATOM 1530 N N . LEU A 1 207 ? 16.075 -7.572 -36.500 1.00 78.50 207 LEU A N 1
ATOM 1531 C CA . LEU A 1 207 ? 15.025 -6.548 -36.464 1.00 78.50 207 LEU A CA 1
ATOM 1532 C C . LEU A 1 207 ? 13.599 -7.113 -36.438 1.00 78.50 207 LEU A C 1
ATOM 1534 O O . LEU A 1 207 ? 12.714 -6.522 -35.820 1.00 78.50 207 LEU A O 1
ATOM 1538 N N . TYR A 1 208 ? 13.362 -8.221 -37.146 1.00 81.88 208 TYR A N 1
ATOM 1539 C CA . TYR A 1 208 ? 12.002 -8.659 -37.478 1.00 81.88 208 TYR A CA 1
ATOM 1540 C C . TYR A 1 208 ? 11.642 -10.058 -36.978 1.00 81.88 208 TYR A C 1
ATOM 1542 O O . TYR A 1 208 ? 10.453 -10.371 -36.899 1.00 81.88 208 TYR A O 1
ATOM 1550 N N . GLN A 1 209 ? 12.612 -10.902 -36.609 1.00 76.56 209 GLN A N 1
ATOM 1551 C CA . GLN A 1 209 ? 12.286 -12.123 -35.874 1.00 76.56 209 GLN A CA 1
ATOM 1552 C C . GLN A 1 209 ? 12.154 -11.783 -34.394 1.00 76.56 209 GLN A C 1
ATOM 1554 O O . GLN A 1 209 ? 13.142 -11.574 -33.695 1.00 76.56 209 GLN A O 1
ATOM 1559 N N . ARG A 1 210 ? 10.907 -11.730 -33.925 1.00 58.56 210 ARG A N 1
ATOM 1560 C CA . ARG A 1 210 ? 10.623 -11.802 -32.492 1.00 58.56 210 ARG A CA 1
ATOM 1561 C C . ARG A 1 210 ? 11.044 -13.191 -32.007 1.00 58.56 210 ARG A C 1
ATOM 1563 O O . ARG A 1 210 ? 10.708 -14.176 -32.667 1.00 58.56 210 ARG A O 1
ATOM 1570 N N . GLY A 1 211 ? 11.822 -13.230 -30.924 1.00 56.03 211 GLY A N 1
ATOM 1571 C CA . GLY A 1 211 ? 12.078 -14.459 -30.169 1.00 56.03 211 GLY A CA 1
ATOM 1572 C C . GLY A 1 211 ? 10.784 -15.051 -29.636 1.00 56.03 211 GLY A C 1
ATOM 1573 O O . GLY A 1 211 ? 9.878 -14.250 -29.305 1.00 56.03 211 GLY A O 1
#